Protein AF-A0A098GAV0-F1 (afdb_monomer_lite)

InterPro domains:
  IPR002110 Ankyrin repeat [PF12796] (46-126)
  IPR036770 Ankyrin repeat-containing domain superfamily [G3DSA:1.25.40.20] (4-180)
  IPR036770 Ankyrin repeat-containing domain superfamily [SSF48403] (36-126)

pLDDT: mean 75.97, std 17.1, range [32.88, 95.56]

Foldseek 3Di:
DDDPPPDQDPAQVSVQVVCVVALDCLVPLVNVVVYPHDLVSLAVSLLSVLLNLPQSSVVSSVVPPSHQCCPPHNNSLQNNLLVLNQVSVVVQVVDPRDDCCTPNNNSLVNNLVNVSVSNVVVSCPDPQLQLPDPPDDPVSSVSSCVVCVVSVNVVSNVVSVVVVVVVVVVVVVVVVVCVVDDPVVVVVVVVVVVVVVPPDDPPDDD

Structure (mmCIF, N/CA/C/O backbone):
data_AF-A0A098GAV0-F1
#
_entry.id   AF-A0A098GAV0-F1
#
loop_
_atom_site.group_PDB
_atom_site.id
_atom_site.type_symbol
_atom_site.label_atom_id
_atom_site.label_alt_id
_atom_site.label_comp_id
_atom_site.label_asym_id
_atom_site.label_entity_id
_atom_site.label_seq_id
_atom_site.pdbx_PDB_ins_code
_atom_site.Cartn_x
_atom_site.Cartn_y
_atom_site.Cartn_z
_atom_site.occupancy
_atom_site.B_iso_or_equiv
_atom_site.auth_seq_id
_atom_site.auth_comp_id
_atom_site.auth_asym_id
_atom_site.auth_atom_id
_atom_site.pdbx_PDB_model_num
ATOM 1 N N . MET A 1 1 ? 5.643 17.560 -35.752 1.00 36.41 1 MET A N 1
ATOM 2 C CA . MET A 1 1 ? 5.729 16.103 -35.521 1.00 36.41 1 MET A CA 1
ATOM 3 C C . MET A 1 1 ? 7.178 15.770 -35.195 1.00 36.41 1 MET A C 1
ATOM 5 O O . MET A 1 1 ? 7.976 15.645 -36.111 1.00 36.41 1 MET A O 1
ATOM 9 N N . GLN A 1 2 ? 7.560 15.753 -33.915 1.00 35.06 2 GLN A N 1
ATOM 10 C CA . GLN A 1 2 ? 8.897 15.289 -33.531 1.00 35.06 2 GLN A CA 1
ATOM 11 C C . GLN A 1 2 ? 8.884 13.761 -33.548 1.00 35.06 2 GLN A C 1
ATOM 13 O O . GLN A 1 2 ? 8.047 13.141 -32.893 1.00 35.06 2 GLN A O 1
ATOM 18 N N . ALA A 1 3 ? 9.768 13.178 -34.355 1.00 37.97 3 ALA A N 1
ATOM 19 C CA . ALA A 1 3 ? 10.006 11.747 -34.392 1.00 37.97 3 ALA A CA 1
ATOM 20 C C . ALA A 1 3 ? 10.342 11.268 -32.974 1.00 37.97 3 ALA A C 1
ATOM 22 O O . ALA A 1 3 ? 11.282 11.773 -32.358 1.00 37.97 3 ALA A O 1
ATOM 23 N N . LYS A 1 4 ? 9.568 10.314 -32.445 1.00 41.84 4 LYS A N 1
ATOM 24 C CA . LYS A 1 4 ? 9.980 9.536 -31.276 1.00 41.84 4 LYS A CA 1
ATOM 25 C C . LYS A 1 4 ? 11.254 8.800 -31.687 1.00 41.84 4 LYS A C 1
ATOM 27 O O . LYS A 1 4 ? 11.169 7.789 -32.371 1.00 41.84 4 LYS A O 1
ATOM 32 N N . GLN A 1 5 ? 12.422 9.337 -31.339 1.00 47.25 5 GLN A N 1
ATOM 33 C CA . GLN A 1 5 ? 13.651 8.556 -31.381 1.00 47.25 5 GLN A CA 1
ATOM 34 C C . GLN A 1 5 ? 13.424 7.339 -30.484 1.00 47.25 5 GLN A C 1
ATOM 36 O O . GLN A 1 5 ? 13.163 7.484 -29.288 1.00 47.25 5 GLN A O 1
ATOM 41 N N . GLU A 1 6 ? 13.464 6.146 -31.070 1.00 51.41 6 GLU A N 1
ATOM 42 C CA . GLU A 1 6 ? 13.561 4.901 -30.320 1.00 51.41 6 GLU A CA 1
ATOM 43 C C . GLU A 1 6 ? 14.912 4.915 -29.599 1.00 51.41 6 GLU A C 1
ATOM 45 O O . GLU A 1 6 ? 15.951 4.590 -30.165 1.00 51.41 6 GLU A O 1
ATOM 50 N N . LEU A 1 7 ? 14.921 5.397 -28.354 1.00 57.69 7 LEU A N 1
ATOM 51 C CA . LEU A 1 7 ? 16.096 5.300 -27.497 1.00 57.69 7 LEU A CA 1
ATOM 52 C C . LEU A 1 7 ? 16.319 3.825 -27.149 1.00 57.69 7 LEU A C 1
ATOM 54 O O . LEU A 1 7 ? 15.555 3.252 -26.369 1.00 57.69 7 LEU A O 1
ATOM 58 N N . THR A 1 8 ? 17.373 3.241 -27.708 1.00 63.09 8 THR A N 1
ATOM 59 C CA . THR A 1 8 ? 17.891 1.919 -27.349 1.00 63.09 8 THR A CA 1
ATOM 60 C C . THR A 1 8 ? 18.897 2.054 -26.206 1.00 63.09 8 THR A C 1
ATOM 62 O O . THR A 1 8 ? 19.878 2.774 -26.361 1.00 63.09 8 THR A O 1
ATOM 65 N N . PHE A 1 9 ? 18.683 1.360 -25.089 1.00 70.62 9 PHE A N 1
ATOM 66 C CA . PHE A 1 9 ? 19.663 1.238 -24.009 1.00 70.62 9 PHE A CA 1
ATOM 67 C C . PHE A 1 9 ? 20.6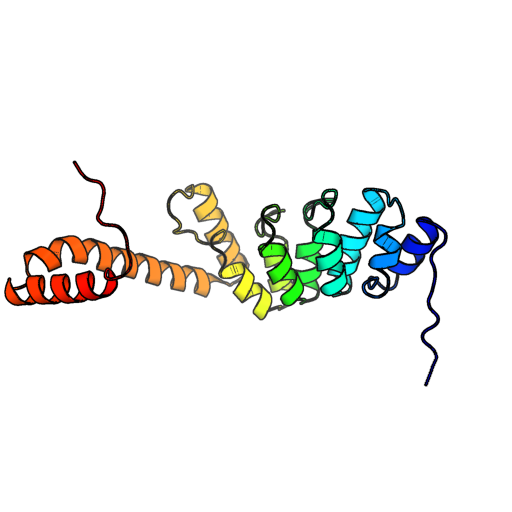54 0.116 -24.316 1.00 70.62 9 PHE A C 1
ATOM 69 O O . PHE A 1 9 ? 20.243 -0.988 -24.678 1.00 70.62 9 PHE A O 1
ATOM 76 N N . LYS A 1 10 ? 21.947 0.398 -24.179 1.00 70.25 10 LYS A N 1
ATOM 77 C CA . LYS A 1 10 ? 23.032 -0.557 -24.442 1.00 70.25 10 LYS A CA 1
ATOM 78 C C . LYS A 1 10 ? 23.412 -1.362 -23.209 1.00 70.25 10 LYS A C 1
ATOM 80 O O . LYS A 1 10 ? 23.895 -2.482 -23.345 1.00 70.25 10 LYS A O 1
ATOM 85 N N . ASP A 1 11 ? 23.200 -0.793 -22.029 1.00 73.81 11 ASP A N 1
ATOM 86 C CA . ASP A 1 11 ? 23.510 -1.422 -20.756 1.00 73.81 11 ASP A CA 1
ATOM 87 C C . ASP A 1 11 ? 22.553 -0.975 -19.638 1.00 73.81 11 ASP A C 1
ATOM 89 O O . ASP A 1 11 ? 21.704 -0.089 -19.786 1.00 73.81 11 ASP A O 1
ATOM 93 N N . GLU A 1 12 ? 22.691 -1.648 -18.501 1.00 75.62 12 GLU A N 1
ATOM 94 C CA . GLU A 1 12 ? 21.923 -1.409 -17.286 1.00 75.62 12 GLU A CA 1
ATOM 95 C C . GLU A 1 12 ? 22.164 0.004 -16.696 1.00 75.62 12 GLU A C 1
ATOM 97 O O . GLU A 1 12 ? 21.253 0.605 -16.121 1.00 75.62 12 GLU A O 1
ATOM 102 N N . GLN A 1 13 ? 23.358 0.579 -16.881 1.00 79.44 13 GLN A N 1
ATOM 103 C CA . GLN A 1 13 ? 23.727 1.897 -16.352 1.00 79.44 13 GLN A CA 1
ATOM 104 C C . GLN A 1 13 ? 23.060 3.039 -17.134 1.00 79.44 13 GLN A C 1
ATOM 106 O O . GLN A 1 13 ? 22.613 4.027 -16.544 1.00 79.44 13 GLN A O 1
ATOM 111 N N . GLU A 1 14 ? 22.969 2.911 -18.455 1.00 79.88 14 GLU A N 1
ATOM 112 C CA . GLU A 1 14 ? 22.269 3.846 -19.332 1.00 79.88 14 GLU A CA 1
ATOM 113 C C . GLU A 1 14 ? 20.772 3.873 -19.005 1.00 79.88 14 GLU A C 1
ATOM 115 O O . GLU A 1 14 ? 20.173 4.948 -18.889 1.00 79.88 14 GLU A O 1
ATOM 120 N N . LEU A 1 15 ? 20.189 2.696 -18.759 1.00 78.06 15 LEU A N 1
ATOM 121 C CA . LEU A 1 15 ? 18.821 2.573 -18.272 1.00 78.06 15 LEU A CA 1
ATOM 122 C C . LEU A 1 15 ? 18.651 3.272 -16.910 1.00 78.06 15 LEU A C 1
ATOM 124 O O . LEU A 1 15 ? 17.726 4.070 -16.747 1.00 78.06 15 LEU A O 1
ATOM 128 N N . TYR A 1 16 ? 19.557 3.043 -15.955 1.00 75.94 16 TYR A N 1
ATOM 129 C CA . TYR A 1 16 ? 19.505 3.676 -14.631 1.00 75.94 16 TYR A CA 1
ATOM 130 C C . TYR A 1 16 ? 19.523 5.207 -14.704 1.00 75.94 16 TYR A C 1
ATOM 132 O O . TYR A 1 16 ? 18.697 5.882 -14.084 1.00 75.94 16 TYR A O 1
ATOM 140 N N . ASN A 1 17 ? 20.426 5.762 -15.515 1.00 80.81 17 ASN A N 1
ATOM 141 C CA . ASN A 1 17 ? 20.554 7.205 -15.712 1.00 80.81 17 ASN A CA 1
ATOM 142 C C . ASN A 1 17 ? 19.310 7.818 -16.365 1.00 80.81 17 ASN A C 1
ATOM 144 O O . ASN A 1 17 ? 19.003 8.980 -16.109 1.00 80.81 17 ASN A O 1
ATOM 148 N N . TYR A 1 18 ? 18.589 7.053 -17.186 1.00 79.38 18 TYR A N 1
ATOM 149 C CA . TYR A 1 18 ? 17.333 7.491 -17.788 1.00 79.38 18 TYR A CA 1
ATOM 150 C C . TYR A 1 18 ? 16.155 7.441 -16.805 1.00 79.38 18 TYR A C 1
ATOM 152 O O . TYR A 1 18 ? 15.305 8.333 -16.806 1.00 79.38 18 TYR A O 1
ATOM 160 N N . ILE A 1 19 ? 16.100 6.424 -15.945 1.00 76.38 19 ILE A N 1
ATOM 161 C CA . ILE A 1 19 ? 15.013 6.251 -14.973 1.00 76.38 19 ILE A CA 1
ATOM 162 C C . ILE A 1 19 ? 15.094 7.294 -13.859 1.00 76.38 19 ILE A C 1
ATOM 164 O O . ILE A 1 19 ? 14.056 7.825 -13.466 1.00 76.38 19 ILE A O 1
ATOM 168 N N . LEU A 1 20 ? 16.299 7.615 -13.378 1.00 73.81 20 LEU A N 1
ATOM 169 C CA . LEU A 1 20 ? 16.522 8.580 -12.295 1.00 73.81 20 LEU A CA 1
ATOM 170 C C . LEU A 1 20 ? 15.758 9.908 -12.468 1.00 73.81 20 LEU A C 1
ATOM 172 O O . LEU A 1 20 ? 15.105 10.315 -11.511 1.00 73.81 20 LEU A O 1
ATOM 176 N N . PRO A 1 21 ? 15.801 10.586 -13.633 1.00 76.00 21 PRO A N 1
ATOM 177 C CA . PRO A 1 21 ? 15.069 11.832 -13.848 1.00 76.00 21 PRO A CA 1
ATOM 178 C C . PRO A 1 21 ? 13.621 11.656 -14.332 1.00 76.00 21 PRO A C 1
ATOM 180 O O . PRO A 1 21 ? 12.829 12.585 -14.164 1.00 76.00 21 PRO A O 1
ATOM 183 N N . HIS A 1 22 ? 13.268 10.530 -14.966 1.00 71.75 22 HIS A N 1
ATOM 184 C CA . HIS A 1 22 ? 12.001 10.405 -15.702 1.00 71.75 22 HIS A CA 1
ATOM 185 C C . HIS A 1 22 ? 10.999 9.422 -15.092 1.00 71.75 22 HIS A C 1
ATOM 187 O O . HIS A 1 22 ? 9.797 9.671 -15.179 1.00 71.75 22 HIS A O 1
ATOM 193 N N . GLY A 1 23 ? 11.459 8.309 -14.515 1.00 70.69 23 GLY A N 1
ATOM 194 C CA . GLY A 1 23 ? 10.627 7.238 -13.954 1.00 70.69 23 GLY A CA 1
ATOM 195 C C . GLY A 1 23 ? 9.720 6.484 -14.939 1.00 70.69 23 GLY A C 1
ATOM 196 O O . GLY A 1 23 ? 9.141 5.476 -14.544 1.00 70.69 23 GLY A O 1
ATOM 197 N N . ASP A 1 24 ? 9.554 6.961 -16.178 1.00 76.75 24 ASP A N 1
ATOM 198 C CA . ASP A 1 24 ? 8.736 6.325 -17.214 1.00 76.75 24 ASP A CA 1
ATOM 199 C C . ASP A 1 24 ? 9.614 5.481 -18.121 1.00 76.75 24 ASP A C 1
ATOM 201 O O . ASP A 1 24 ? 10.411 6.002 -18.905 1.00 76.75 24 ASP A O 1
ATOM 205 N N . VAL A 1 25 ? 9.439 4.169 -18.054 1.00 73.44 25 VAL A N 1
ATOM 206 C CA . VAL A 1 25 ? 10.062 3.245 -19.003 1.00 73.44 25 VAL A CA 1
ATOM 207 C C . VAL A 1 25 ? 9.035 2.384 -19.720 1.00 73.44 25 VAL A C 1
ATOM 209 O O . VAL A 1 25 ? 9.394 1.406 -20.369 1.00 73.44 25 VAL A O 1
ATOM 212 N N . THR A 1 26 ? 7.760 2.778 -19.681 1.00 71.38 26 THR A N 1
ATOM 213 C CA . THR A 1 26 ? 6.630 2.011 -20.222 1.00 71.38 26 THR A CA 1
ATOM 214 C C . THR A 1 26 ? 6.829 1.678 -21.696 1.00 71.38 26 THR A C 1
ATOM 216 O O . THR A 1 26 ? 6.718 0.525 -22.103 1.00 71.38 26 THR A O 1
ATOM 219 N N . ALA A 1 27 ? 7.204 2.679 -22.498 1.00 66.62 27 ALA A N 1
ATOM 220 C CA . ALA A 1 27 ? 7.455 2.513 -23.931 1.00 66.62 27 ALA A CA 1
ATOM 221 C C . ALA A 1 27 ? 8.645 1.585 -24.243 1.00 66.62 27 ALA A C 1
ATOM 223 O O . ALA A 1 27 ? 8.881 1.250 -25.399 1.00 66.62 27 ALA A O 1
ATOM 224 N N . LYS A 1 28 ? 9.412 1.202 -23.220 1.00 71.62 28 LYS A N 1
ATOM 225 C CA . LYS A 1 28 ? 10.676 0.476 -23.322 1.00 71.62 28 LYS A CA 1
ATOM 226 C C . LYS A 1 28 ? 10.674 -0.804 -22.484 1.00 71.62 28 LYS A C 1
ATOM 228 O O . LYS A 1 28 ? 11.711 -1.449 -22.388 1.00 71.62 28 LYS A O 1
ATOM 233 N N . VAL A 1 29 ? 9.527 -1.206 -21.925 1.00 66.31 29 VAL A N 1
ATOM 234 C CA . VAL A 1 29 ? 9.378 -2.441 -21.133 1.00 66.31 29 VAL A CA 1
ATOM 235 C C . VAL A 1 29 ? 9.830 -3.668 -21.929 1.00 66.31 29 VAL A C 1
ATOM 237 O O . VAL A 1 29 ? 10.523 -4.524 -21.393 1.00 66.31 29 VAL A O 1
ATOM 240 N N . THR A 1 30 ? 9.528 -3.729 -23.229 1.00 65.06 30 THR A N 1
ATOM 241 C CA . THR A 1 30 ? 9.989 -4.819 -24.106 1.00 65.06 30 THR A CA 1
ATOM 242 C C . THR A 1 30 ? 11.516 -4.884 -24.199 1.00 65.06 30 THR A C 1
ATOM 244 O O . THR A 1 30 ? 12.084 -5.971 -24.178 1.00 65.06 30 THR A O 1
ATOM 247 N N . LEU A 1 31 ? 12.184 -3.726 -24.261 1.00 63.41 31 LEU A N 1
ATOM 248 C CA . LEU A 1 31 ? 13.645 -3.639 -24.272 1.00 63.41 31 LEU A CA 1
ATOM 249 C C . LEU A 1 31 ? 14.224 -3.992 -22.896 1.00 63.41 31 LEU A C 1
ATOM 251 O O . LEU A 1 31 ? 15.204 -4.720 -22.813 1.00 63.41 31 LEU A O 1
ATOM 255 N N . ILE A 1 32 ? 13.579 -3.556 -21.816 1.00 66.50 32 ILE A N 1
ATOM 256 C CA . ILE A 1 32 ? 13.939 -3.913 -20.440 1.00 66.50 32 ILE A CA 1
ATOM 257 C C . ILE A 1 32 ? 13.902 -5.421 -20.210 1.00 66.50 32 ILE A C 1
ATOM 259 O O . ILE A 1 32 ? 14.858 -5.953 -19.665 1.00 66.50 32 ILE A O 1
ATOM 263 N N . ASN A 1 33 ? 12.861 -6.115 -20.674 1.00 66.38 33 ASN A N 1
ATOM 264 C CA . ASN A 1 33 ? 12.758 -7.570 -20.530 1.00 66.38 33 ASN A CA 1
ATOM 265 C C . ASN A 1 33 ? 13.890 -8.327 -21.249 1.00 66.38 33 ASN A C 1
ATOM 267 O O . ASN A 1 33 ? 14.144 -9.484 -20.931 1.00 66.38 33 ASN A O 1
ATOM 271 N N . SER A 1 34 ? 14.553 -7.694 -22.224 1.00 65.62 34 SER A N 1
ATOM 272 C CA . SER A 1 34 ? 15.716 -8.265 -22.917 1.00 65.62 34 SER A CA 1
ATOM 273 C C . SER A 1 34 ? 17.051 -7.978 -22.222 1.00 65.62 34 SER A C 1
ATOM 275 O O . SER A 1 34 ? 18.044 -8.652 -22.492 1.00 65.62 34 SER A O 1
ATOM 277 N N . LEU A 1 35 ? 17.084 -6.990 -21.324 1.00 67.06 35 LEU A N 1
ATOM 278 C CA . LEU A 1 35 ? 18.248 -6.673 -20.511 1.00 67.06 35 LEU A CA 1
ATOM 279 C C . LEU A 1 35 ? 18.199 -7.559 -19.259 1.00 67.06 35 LEU A C 1
ATOM 281 O O . LEU A 1 35 ? 17.216 -7.542 -18.526 1.00 67.06 35 LEU A O 1
ATOM 285 N N . ASN A 1 36 ? 19.257 -8.328 -18.988 1.00 70.69 36 ASN A N 1
ATOM 286 C CA . ASN A 1 36 ? 19.404 -9.077 -17.732 1.00 70.69 36 ASN A CA 1
ATOM 287 C C . ASN A 1 36 ? 19.640 -8.100 -16.565 1.00 70.69 36 ASN A C 1
ATOM 289 O O . ASN A 1 36 ? 20.767 -7.953 -16.094 1.00 70.69 36 ASN A O 1
ATOM 293 N N . LEU A 1 37 ? 18.595 -7.383 -16.148 1.00 76.25 37 LEU A N 1
ATOM 294 C CA . LEU A 1 37 ? 18.675 -6.369 -15.103 1.00 76.25 37 LEU A CA 1
ATOM 295 C C . LEU A 1 37 ? 19.021 -6.992 -13.753 1.00 76.25 37 LEU A C 1
ATOM 297 O O . LEU A 1 37 ? 18.505 -8.049 -13.383 1.00 76.25 37 LEU A O 1
ATOM 301 N N . SER A 1 38 ? 19.840 -6.294 -12.971 1.00 81.62 38 SER A N 1
ATOM 302 C CA . SER A 1 38 ? 20.050 -6.656 -11.579 1.00 81.62 38 SER A CA 1
ATOM 303 C C . SER A 1 38 ? 18.788 -6.391 -10.754 1.00 81.62 38 SER A C 1
ATOM 305 O O . SER A 1 38 ? 18.005 -5.468 -11.011 1.00 81.62 38 SER A O 1
ATOM 307 N N . THR A 1 39 ? 18.624 -7.163 -9.681 1.00 79.94 39 THR A N 1
ATOM 308 C CA . THR A 1 39 ? 17.529 -6.989 -8.713 1.00 79.94 39 THR A CA 1
ATOM 309 C C . THR A 1 39 ? 17.509 -5.589 -8.098 1.00 79.94 39 THR A C 1
ATOM 311 O O . THR A 1 39 ? 16.442 -5.062 -7.783 1.00 79.94 39 THR A O 1
ATOM 314 N N . LYS A 1 40 ? 18.679 -4.948 -7.967 1.00 80.75 40 LYS A N 1
ATOM 315 C CA . LYS A 1 40 ? 18.791 -3.567 -7.492 1.00 80.75 40 LYS A CA 1
ATOM 316 C C . LYS A 1 40 ? 18.077 -2.606 -8.439 1.00 80.75 40 LYS A C 1
ATOM 318 O O . LYS A 1 40 ? 17.250 -1.821 -7.986 1.00 80.75 40 LYS A O 1
ATOM 323 N N . ILE A 1 41 ? 18.368 -2.676 -9.737 1.00 79.88 41 ILE A N 1
ATOM 324 C CA . ILE A 1 41 ? 17.764 -1.768 -10.717 1.00 79.88 41 ILE A CA 1
ATOM 325 C C . ILE A 1 41 ? 16.285 -2.046 -10.885 1.00 79.88 41 ILE A C 1
ATOM 327 O O . ILE A 1 41 ? 15.505 -1.100 -10.937 1.00 79.88 41 ILE A O 1
ATOM 331 N N . ILE A 1 42 ? 15.880 -3.312 -10.893 1.00 80.69 42 ILE A N 1
ATOM 332 C CA . ILE A 1 42 ? 14.467 -3.693 -10.929 1.00 80.69 42 ILE A CA 1
ATOM 333 C C . ILE A 1 42 ? 13.687 -3.014 -9.785 1.00 80.69 42 ILE A C 1
ATOM 335 O O . ILE A 1 42 ? 12.687 -2.335 -10.036 1.00 80.69 42 ILE A O 1
ATOM 339 N N . ASN A 1 43 ? 14.186 -3.106 -8.549 1.00 82.75 43 ASN A N 1
ATOM 340 C CA . ASN A 1 43 ? 13.542 -2.491 -7.385 1.00 82.75 43 ASN A CA 1
ATOM 341 C C . ASN A 1 43 ? 13.623 -0.952 -7.396 1.00 82.75 43 ASN A C 1
ATOM 343 O O . ASN A 1 43 ? 12.619 -0.284 -7.137 1.00 82.75 43 ASN A O 1
ATOM 347 N N . ASP A 1 44 ? 14.775 -0.367 -7.742 1.00 82.88 44 ASP A N 1
ATOM 348 C CA . ASP A 1 44 ? 14.935 1.092 -7.842 1.00 82.88 44 ASP A CA 1
ATOM 349 C C . ASP A 1 44 ? 13.973 1.682 -8.885 1.00 82.88 44 ASP A C 1
ATOM 351 O O . ASP A 1 44 ? 13.306 2.688 -8.629 1.00 82.88 44 ASP A O 1
ATOM 355 N N . THR A 1 45 ? 13.836 1.017 -10.035 1.00 82.62 45 THR A N 1
ATOM 356 C CA . THR A 1 45 ? 12.914 1.414 -11.108 1.00 82.62 45 THR A CA 1
ATOM 357 C C . THR A 1 45 ? 11.473 1.378 -10.639 1.00 82.62 45 THR A C 1
ATOM 359 O O . THR A 1 45 ? 10.734 2.340 -10.845 1.00 82.62 45 THR A O 1
ATOM 362 N N . PHE A 1 46 ? 11.080 0.301 -9.959 1.00 86.06 46 PHE A N 1
ATOM 363 C CA . PHE A 1 46 ? 9.742 0.156 -9.402 1.00 86.06 46 PHE A CA 1
ATOM 364 C C . PHE A 1 46 ? 9.400 1.294 -8.425 1.00 86.06 46 PHE A C 1
ATOM 366 O O . PHE A 1 46 ? 8.329 1.903 -8.510 1.00 86.06 46 PHE A O 1
ATOM 373 N N . HIS A 1 47 ? 10.328 1.647 -7.531 1.00 85.81 47 HIS A N 1
ATOM 374 C CA . HIS A 1 47 ? 10.136 2.751 -6.589 1.00 85.81 47 HIS A CA 1
ATOM 375 C C . HIS A 1 47 ? 10.098 4.124 -7.271 1.00 85.81 47 HIS A C 1
ATOM 377 O O . HIS A 1 47 ? 9.261 4.955 -6.908 1.00 85.81 47 HIS A O 1
ATOM 383 N N . LEU A 1 48 ? 10.971 4.372 -8.252 1.00 85.88 48 LEU A N 1
ATOM 384 C CA . LEU A 1 48 ? 10.999 5.629 -9.004 1.00 85.88 48 LEU A CA 1
ATOM 385 C C . LEU A 1 48 ? 9.732 5.797 -9.847 1.00 85.88 48 LEU A C 1
ATOM 387 O O . LEU A 1 48 ? 9.142 6.876 -9.847 1.00 85.88 48 LEU A O 1
ATOM 391 N N . ALA A 1 49 ? 9.238 4.733 -10.477 1.00 88.31 49 ALA A N 1
ATOM 392 C CA . ALA A 1 49 ? 7.973 4.756 -11.202 1.00 88.31 49 ALA A CA 1
ATOM 393 C C . ALA A 1 49 ? 6.798 5.139 -10.285 1.00 88.31 49 ALA A C 1
ATOM 395 O O . ALA A 1 49 ? 5.998 6.009 -10.633 1.00 88.31 49 ALA A O 1
ATOM 396 N N . ALA A 1 50 ? 6.741 4.581 -9.069 1.00 89.31 50 ALA A N 1
ATOM 397 C CA . ALA A 1 50 ? 5.749 4.970 -8.065 1.00 89.31 50 ALA A CA 1
ATOM 398 C C . ALA A 1 50 ? 5.927 6.421 -7.570 1.00 89.31 50 ALA A C 1
ATOM 400 O O . ALA A 1 50 ? 4.945 7.092 -7.249 1.00 89.31 50 ALA A O 1
ATOM 401 N N . PHE A 1 51 ? 7.164 6.927 -7.521 1.00 88.81 51 PHE A N 1
ATOM 402 C CA . PHE A 1 51 ? 7.468 8.308 -7.135 1.00 88.81 51 PHE A CA 1
ATOM 403 C C . PHE A 1 51 ? 7.086 9.343 -8.197 1.00 88.81 51 PHE A C 1
ATOM 405 O O . PHE A 1 51 ? 6.655 10.443 -7.838 1.00 88.81 51 PHE A O 1
ATOM 412 N N . TYR A 1 52 ? 7.240 9.005 -9.476 1.00 88.56 52 TYR A N 1
ATOM 413 C CA . TYR A 1 52 ? 6.916 9.882 -10.603 1.00 88.56 52 TYR A CA 1
ATOM 414 C C . TYR A 1 52 ? 5.475 9.734 -11.107 1.00 88.56 52 TYR A C 1
ATOM 416 O O . TYR A 1 52 ? 5.001 10.605 -11.833 1.00 88.56 52 TYR A O 1
ATOM 424 N N . GLY A 1 53 ? 4.758 8.688 -10.686 1.00 89.56 53 GLY A N 1
ATOM 425 C CA . GLY A 1 53 ? 3.349 8.495 -11.034 1.00 89.56 53 GLY A CA 1
ATOM 426 C C . GLY A 1 53 ? 3.118 7.656 -12.290 1.00 89.56 53 GLY A C 1
ATOM 427 O O . GLY A 1 53 ? 2.064 7.765 -12.909 1.00 89.56 53 GLY A O 1
ATOM 428 N N . HIS A 1 54 ? 4.074 6.808 -12.671 1.00 89.25 54 HIS A N 1
ATOM 429 C CA . HIS A 1 54 ? 4.002 6.015 -13.901 1.00 89.25 54 HIS A CA 1
ATOM 430 C C . HIS A 1 54 ? 3.399 4.637 -13.653 1.00 89.25 54 HIS A C 1
ATOM 432 O O . HIS A 1 54 ? 4.107 3.628 -13.619 1.00 89.25 54 HIS A O 1
ATOM 438 N N . LEU A 1 55 ? 2.073 4.591 -13.500 1.00 88.81 55 LEU A N 1
ATOM 439 C CA . LEU A 1 55 ? 1.326 3.351 -13.267 1.00 88.81 55 LEU A CA 1
ATOM 440 C C . LEU A 1 55 ? 1.679 2.218 -14.253 1.00 88.81 55 LEU A C 1
ATOM 442 O O . LEU A 1 55 ? 1.931 1.112 -13.776 1.00 88.81 55 LEU A O 1
ATOM 446 N N . PRO A 1 56 ? 1.768 2.437 -15.581 1.00 87.19 56 PRO A N 1
ATOM 447 C CA . PRO A 1 56 ? 2.066 1.342 -16.505 1.00 87.19 56 PRO A CA 1
ATOM 448 C C . PRO A 1 56 ? 3.455 0.726 -16.284 1.00 87.19 56 PRO A C 1
ATOM 450 O O . PRO A 1 56 ? 3.627 -0.484 -16.410 1.00 87.19 56 PRO A O 1
ATOM 453 N N . THR A 1 57 ? 4.440 1.541 -15.890 1.00 84.88 57 THR A N 1
ATOM 454 C CA . THR A 1 57 ? 5.772 1.051 -15.510 1.00 84.88 57 THR A CA 1
ATOM 455 C C . THR A 1 57 ? 5.705 0.251 -14.207 1.00 84.88 57 THR A C 1
ATOM 457 O O . THR A 1 57 ? 6.262 -0.843 -14.139 1.00 84.88 57 THR A O 1
ATOM 460 N N . VAL A 1 58 ? 4.979 0.742 -13.193 1.00 88.25 58 VAL A N 1
ATOM 461 C CA . VAL A 1 58 ? 4.767 0.011 -11.927 1.00 88.25 58 VAL A CA 1
ATOM 462 C C . VAL A 1 58 ? 4.125 -1.355 -12.191 1.00 88.25 58 VAL A C 1
ATOM 464 O O . VAL A 1 58 ? 4.579 -2.360 -11.651 1.00 88.25 58 VAL A O 1
ATOM 467 N N . GLN A 1 59 ? 3.110 -1.411 -13.056 1.00 87.94 59 GLN A N 1
ATOM 468 C CA . GLN A 1 59 ? 2.417 -2.649 -13.419 1.00 87.94 59 GLN A CA 1
ATOM 469 C C . GLN A 1 59 ? 3.315 -3.634 -14.167 1.00 87.94 59 GLN A C 1
ATOM 471 O O . GLN A 1 59 ? 3.280 -4.823 -13.862 1.00 87.94 59 GLN A O 1
ATOM 476 N N . ALA A 1 60 ? 4.122 -3.151 -15.115 1.00 83.50 60 ALA A N 1
ATOM 477 C CA . ALA A 1 60 ? 5.046 -3.987 -15.871 1.00 83.50 60 ALA A CA 1
ATOM 478 C C . ALA A 1 60 ? 6.100 -4.633 -14.963 1.00 83.50 60 ALA A C 1
ATOM 480 O O . ALA A 1 60 ? 6.300 -5.845 -15.011 1.00 83.50 60 ALA A O 1
ATOM 481 N N . PHE A 1 61 ? 6.727 -3.838 -14.093 1.00 82.88 61 PHE A N 1
ATOM 482 C CA . PHE A 1 61 ? 7.756 -4.340 -13.185 1.00 82.88 61 PHE A CA 1
ATOM 483 C C . PHE A 1 61 ? 7.168 -5.230 -12.087 1.00 82.88 61 PHE A C 1
ATOM 485 O O . PHE A 1 61 ? 7.799 -6.206 -11.709 1.00 82.88 61 PHE A O 1
ATOM 492 N N . ALA A 1 62 ? 5.939 -4.982 -11.624 1.00 84.88 62 ALA A N 1
ATOM 493 C CA . ALA A 1 62 ? 5.281 -5.831 -10.626 1.00 84.88 62 ALA A CA 1
ATOM 494 C C . ALA A 1 62 ? 5.099 -7.301 -11.054 1.00 84.88 62 ALA A C 1
ATOM 496 O O . ALA A 1 62 ? 4.879 -8.148 -10.191 1.00 84.88 62 ALA A O 1
ATOM 497 N N . GLN A 1 63 ? 5.165 -7.607 -12.356 1.00 81.81 63 GLN A N 1
ATOM 498 C CA . GLN A 1 63 ? 5.107 -8.982 -12.868 1.00 81.81 63 GLN A CA 1
ATOM 499 C C . GLN A 1 63 ? 6.453 -9.720 -12.774 1.00 81.81 63 GLN A C 1
ATOM 501 O O . GLN A 1 63 ? 6.493 -10.935 -12.957 1.00 81.81 63 GLN A O 1
ATOM 506 N N . ILE A 1 64 ? 7.551 -9.008 -12.506 1.00 80.38 64 ILE A N 1
ATOM 507 C CA . ILE A 1 64 ? 8.892 -9.582 -12.389 1.00 80.38 64 ILE A CA 1
ATOM 508 C C . ILE A 1 64 ? 9.013 -10.245 -11.002 1.00 80.38 64 ILE A C 1
ATOM 510 O O . ILE A 1 64 ? 8.825 -9.556 -9.994 1.00 80.38 64 ILE A O 1
ATOM 514 N N . PRO A 1 65 ? 9.314 -11.556 -10.909 1.00 76.94 65 PRO A N 1
ATOM 515 C CA . PRO A 1 65 ? 9.364 -12.294 -9.639 1.00 76.94 65 PRO A CA 1
ATOM 516 C C . PRO A 1 65 ? 10.282 -11.676 -8.578 1.00 76.94 65 PRO A C 1
ATOM 518 O O . PRO A 1 65 ? 10.000 -11.751 -7.378 1.00 76.94 65 PRO A O 1
ATOM 521 N N . GLU A 1 66 ? 11.372 -11.065 -9.033 1.00 77.38 66 GLU A N 1
ATOM 522 C CA . GLU A 1 66 ? 12.403 -10.418 -8.231 1.00 77.38 66 GLU A CA 1
ATOM 523 C C . GLU A 1 66 ? 11.957 -9.076 -7.632 1.00 77.38 66 GLU A C 1
ATOM 525 O O . GLU A 1 66 ? 12.639 -8.561 -6.742 1.00 77.38 66 GLU A O 1
ATOM 530 N N . VAL A 1 67 ? 10.825 -8.508 -8.076 1.00 79.06 67 VAL A N 1
ATOM 531 C CA . VAL A 1 67 ? 10.257 -7.311 -7.449 1.00 79.06 67 VAL A CA 1
ATOM 532 C C . VAL A 1 67 ? 9.681 -7.672 -6.090 1.00 79.06 67 VAL A C 1
ATOM 534 O O . VAL A 1 67 ? 8.729 -8.450 -5.946 1.00 79.06 67 VAL A O 1
ATOM 537 N N . ASP A 1 68 ? 10.228 -7.018 -5.073 1.00 75.81 68 ASP A N 1
ATOM 538 C CA . ASP A 1 68 ? 9.601 -6.945 -3.768 1.00 75.81 68 ASP A CA 1
ATOM 539 C C . ASP A 1 68 ? 9.112 -5.503 -3.530 1.00 75.81 68 ASP A C 1
ATOM 541 O O . ASP A 1 68 ? 9.917 -4.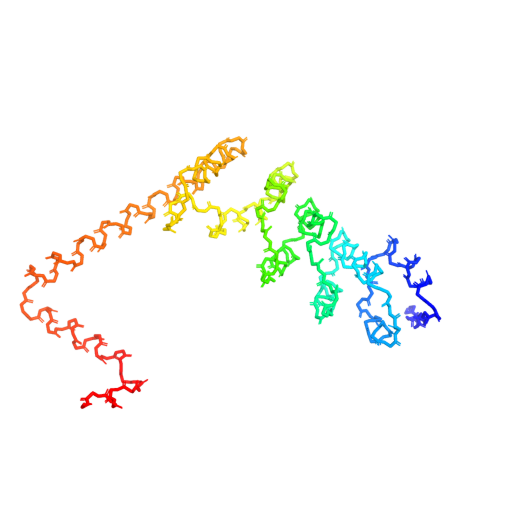589 -3.328 1.00 75.81 68 ASP A O 1
ATOM 545 N N . PRO A 1 69 ? 7.788 -5.256 -3.544 1.00 72.44 69 PRO A N 1
ATOM 546 C CA . PRO A 1 69 ? 7.241 -3.919 -3.332 1.00 72.44 69 PRO A CA 1
ATOM 547 C C . PRO A 1 69 ? 7.504 -3.379 -1.914 1.00 72.44 69 PRO A C 1
ATOM 549 O O . PRO A 1 69 ? 7.364 -2.172 -1.682 1.00 72.44 69 PRO A O 1
ATOM 552 N N . ASN A 1 70 ? 7.921 -4.243 -0.981 1.00 74.06 70 ASN A N 1
ATOM 553 C CA . ASN A 1 70 ? 8.313 -3.868 0.374 1.00 74.06 70 ASN A CA 1
ATOM 554 C C . ASN A 1 70 ? 9.808 -3.574 0.521 1.00 74.06 70 ASN A C 1
ATOM 556 O O . ASN A 1 70 ? 10.206 -3.088 1.589 1.00 74.06 70 ASN A O 1
ATOM 560 N N . THR A 1 71 ? 10.620 -3.818 -0.518 1.00 70.38 71 THR A N 1
ATOM 561 C CA . THR A 1 71 ? 12.059 -3.521 -0.501 1.00 70.38 71 THR A CA 1
ATOM 562 C C . THR A 1 71 ? 12.286 -2.081 -0.051 1.00 70.38 71 THR A C 1
ATOM 564 O O . THR A 1 71 ? 11.493 -1.179 -0.342 1.00 70.38 71 THR A O 1
ATOM 567 N N . ASN A 1 72 ? 13.354 -1.863 0.719 1.00 64.62 72 ASN A N 1
ATOM 568 C CA . ASN A 1 72 ? 13.712 -0.556 1.271 1.00 64.62 72 ASN A CA 1
ATOM 569 C C . ASN A 1 72 ? 12.622 0.088 2.156 1.00 64.62 72 ASN A C 1
ATOM 571 O O . ASN A 1 72 ? 12.595 1.303 2.324 1.00 64.62 72 ASN A O 1
ATOM 575 N N . GLY A 1 73 ? 11.725 -0.703 2.754 1.00 60.47 73 GLY A N 1
ATOM 576 C CA . GLY A 1 73 ? 10.698 -0.187 3.660 1.00 60.47 73 GLY A CA 1
ATOM 577 C C . GLY A 1 73 ? 9.486 0.377 2.920 1.00 60.47 73 GLY A C 1
ATOM 578 O O . GLY A 1 73 ? 9.076 1.509 3.156 1.00 60.47 73 GLY A O 1
ATOM 579 N N . CYS A 1 74 ? 8.891 -0.401 2.012 1.00 64.50 74 CYS A N 1
ATOM 580 C CA . CYS A 1 74 ? 7.586 -0.074 1.411 1.00 64.50 74 CYS A CA 1
ATOM 581 C C . CYS A 1 74 ? 7.543 1.322 0.749 1.00 64.50 74 CYS A C 1
ATOM 583 O O . CYS A 1 74 ? 6.542 2.046 0.809 1.00 64.50 74 CYS A O 1
ATOM 585 N N . PHE A 1 75 ? 8.648 1.748 0.129 1.00 77.31 75 PHE A N 1
ATOM 586 C CA . PHE A 1 75 ? 8.769 3.105 -0.403 1.00 77.31 75 PHE A CA 1
ATOM 587 C C . PHE A 1 75 ? 7.784 3.413 -1.531 1.00 77.31 75 PHE A C 1
ATOM 589 O O . PHE A 1 75 ? 7.350 4.561 -1.638 1.00 77.31 75 PHE A O 1
ATOM 596 N N . ALA A 1 76 ? 7.371 2.410 -2.309 1.00 85.00 76 ALA A N 1
ATOM 597 C CA . ALA A 1 76 ? 6.443 2.600 -3.422 1.00 85.00 76 ALA A CA 1
ATOM 598 C C . ALA A 1 76 ? 5.085 3.160 -2.957 1.00 85.00 76 ALA A C 1
ATOM 600 O O . ALA A 1 76 ? 4.678 4.234 -3.404 1.00 85.00 76 ALA A O 1
ATOM 601 N N . ILE A 1 77 ? 4.419 2.499 -1.997 1.00 89.25 77 ILE A N 1
ATOM 602 C CA . ILE A 1 77 ? 3.102 2.943 -1.507 1.00 89.25 77 ILE A CA 1
ATOM 603 C C . ILE A 1 77 ? 3.200 4.281 -0.770 1.00 89.25 77 ILE A C 1
ATOM 605 O O . ILE A 1 77 ? 2.343 5.147 -0.942 1.00 89.25 77 ILE A O 1
ATOM 609 N N . LYS A 1 78 ? 4.287 4.507 -0.019 1.00 90.00 78 LYS A N 1
ATOM 610 C CA . LYS A 1 78 ? 4.560 5.788 0.646 1.00 90.00 78 LYS A CA 1
ATOM 611 C C . LYS A 1 78 ? 4.670 6.931 -0.364 1.00 90.00 78 LYS A C 1
ATOM 613 O O . LYS A 1 78 ? 4.068 7.986 -0.157 1.00 90.00 78 LYS A O 1
ATOM 618 N N . PHE A 1 79 ? 5.460 6.762 -1.426 1.00 90.06 79 PHE A N 1
ATOM 619 C CA . PHE A 1 79 ? 5.657 7.809 -2.425 1.00 90.06 79 PHE A CA 1
ATOM 620 C C . PHE A 1 79 ? 4.374 8.094 -3.199 1.00 90.06 79 PHE A C 1
ATOM 622 O O . PHE A 1 79 ? 3.992 9.262 -3.300 1.00 90.06 79 PHE A O 1
ATOM 629 N N . ALA A 1 80 ? 3.660 7.049 -3.621 1.00 91.81 80 ALA A N 1
ATOM 630 C CA . ALA A 1 80 ? 2.367 7.185 -4.277 1.00 91.81 80 ALA A CA 1
ATOM 631 C C . ALA A 1 80 ? 1.349 7.917 -3.380 1.00 91.81 80 ALA A C 1
ATOM 633 O O . ALA A 1 80 ? 0.727 8.893 -3.809 1.00 91.81 80 ALA A O 1
ATOM 634 N N . ALA A 1 81 ? 1.264 7.541 -2.097 1.00 93.00 81 ALA A N 1
ATOM 635 C CA . ALA A 1 81 ? 0.398 8.190 -1.113 1.00 93.00 81 ALA A CA 1
ATOM 636 C C . ALA A 1 81 ? 0.780 9.653 -0.840 1.00 93.00 81 ALA A C 1
ATOM 638 O O . ALA A 1 81 ? -0.093 10.505 -0.716 1.00 93.00 81 ALA A O 1
ATOM 639 N N . THR A 1 82 ? 2.074 9.974 -0.792 1.00 92.62 82 THR A N 1
ATOM 640 C CA . THR A 1 82 ? 2.572 11.347 -0.583 1.00 92.62 82 THR A CA 1
ATOM 641 C C . THR A 1 82 ? 2.251 12.245 -1.785 1.00 92.62 82 THR A C 1
ATOM 643 O O . THR A 1 82 ? 1.777 13.382 -1.650 1.00 92.62 82 THR A O 1
ATOM 646 N N . LYS A 1 83 ? 2.498 11.734 -2.994 1.00 92.06 83 LYS A N 1
ATOM 647 C CA . LYS A 1 83 ? 2.328 12.473 -4.250 1.00 92.06 83 LYS A CA 1
ATOM 648 C C . LYS A 1 83 ? 0.871 12.571 -4.698 1.00 92.06 83 LYS A C 1
ATOM 650 O O . LYS A 1 83 ? 0.533 13.525 -5.391 1.00 92.06 83 LYS A O 1
ATOM 655 N N . GLY A 1 84 ? 0.003 11.678 -4.227 1.00 93.19 84 GLY A N 1
ATOM 656 C CA . GLY A 1 84 ? -1.423 11.700 -4.549 1.00 93.19 84 GLY A CA 1
ATOM 657 C C . GLY A 1 84 ? -1.825 10.777 -5.703 1.00 93.19 84 GLY A C 1
ATOM 658 O O . GLY A 1 84 ? -2.898 10.978 -6.268 1.00 93.19 84 GLY A O 1
ATOM 659 N N . TYR A 1 85 ? -1.009 9.776 -6.041 1.00 95.19 85 TYR A N 1
ATOM 660 C CA . TYR A 1 85 ? -1.290 8.805 -7.106 1.00 95.19 85 TYR A CA 1
ATOM 661 C C . TYR A 1 85 ? -2.188 7.675 -6.588 1.00 95.19 85 TYR A C 1
ATOM 663 O O . TYR A 1 85 ? -1.715 6.639 -6.119 1.00 95.19 85 TYR A O 1
ATOM 671 N N . LEU A 1 86 ? -3.502 7.918 -6.597 1.00 94.38 86 LEU A N 1
ATOM 672 C CA . LEU A 1 86 ? -4.506 6.982 -6.078 1.00 94.38 86 LEU A CA 1
ATOM 673 C C . LEU A 1 86 ? -4.501 5.645 -6.825 1.00 94.38 86 LEU A C 1
ATOM 675 O O . LEU A 1 86 ? -4.605 4.599 -6.199 1.00 94.38 86 LEU A O 1
ATOM 679 N N . ASP A 1 87 ? -4.384 5.696 -8.142 1.00 95.38 87 ASP A N 1
ATOM 680 C CA . ASP A 1 87 ? -4.320 4.553 -9.047 1.00 95.38 87 ASP A CA 1
ATOM 681 C C . ASP A 1 87 ? -3.150 3.612 -8.719 1.00 95.38 87 ASP A C 1
ATOM 683 O O . ASP A 1 87 ? -3.329 2.397 -8.628 1.00 95.38 87 ASP A O 1
ATOM 687 N N . ILE A 1 88 ? -1.974 4.174 -8.431 1.00 93.75 88 ILE A N 1
ATOM 688 C CA . ILE A 1 88 ? -0.805 3.405 -7.993 1.00 93.75 88 ILE A CA 1
ATOM 689 C C . ILE A 1 88 ? -1.024 2.831 -6.594 1.00 93.75 88 ILE A C 1
ATOM 691 O O . ILE A 1 88 ? -0.725 1.662 -6.372 1.00 93.75 88 ILE A O 1
ATOM 695 N N . VAL A 1 89 ? -1.570 3.605 -5.648 1.00 93.12 89 VAL A N 1
ATOM 696 C CA . VAL A 1 89 ? -1.877 3.085 -4.301 1.00 93.12 89 VAL A CA 1
ATOM 697 C C . VAL A 1 89 ? -2.871 1.924 -4.375 1.00 93.12 89 VAL A C 1
ATOM 699 O O . VAL A 1 89 ? -2.665 0.908 -3.718 1.00 93.12 89 VAL A O 1
ATOM 702 N N . GLN A 1 90 ? -3.916 2.048 -5.194 1.00 93.38 90 GLN A N 1
ATOM 703 C CA . GLN A 1 90 ? -4.891 0.984 -5.415 1.00 93.38 90 GLN A CA 1
ATOM 704 C C . GLN A 1 90 ? -4.223 -0.266 -5.974 1.00 93.38 90 GLN A C 1
ATOM 706 O O . GLN A 1 90 ? -4.392 -1.337 -5.398 1.00 93.38 90 GLN A O 1
ATOM 711 N N . PHE A 1 91 ? -3.425 -0.123 -7.035 1.00 92.75 91 PHE A N 1
ATOM 712 C CA . PHE A 1 91 ? -2.694 -1.239 -7.627 1.00 92.75 91 PHE A CA 1
ATOM 713 C C . PHE A 1 91 ? -1.766 -1.921 -6.613 1.00 92.75 91 PHE A C 1
ATOM 715 O O . PHE A 1 91 ? -1.834 -3.136 -6.447 1.00 92.75 91 PHE A O 1
ATOM 722 N N . LEU A 1 92 ? -0.959 -1.155 -5.876 1.00 90.06 92 LEU A N 1
ATOM 723 C CA . LEU A 1 92 ? -0.049 -1.704 -4.869 1.00 90.06 92 LEU A CA 1
ATOM 724 C C . LEU A 1 92 ? -0.804 -2.471 -3.777 1.00 90.06 92 LEU A C 1
ATOM 726 O O . LEU A 1 92 ? -0.377 -3.559 -3.414 1.00 90.06 92 LEU A O 1
ATOM 730 N N . CYS A 1 93 ? -1.951 -1.972 -3.307 1.00 89.00 93 CYS A N 1
ATOM 731 C CA . CYS A 1 93 ? -2.778 -2.675 -2.320 1.00 89.00 93 CYS A CA 1
ATOM 732 C C . CYS A 1 93 ? -3.417 -3.974 -2.848 1.00 89.00 93 CYS A C 1
ATOM 734 O O . CYS A 1 93 ? -3.873 -4.778 -2.041 1.0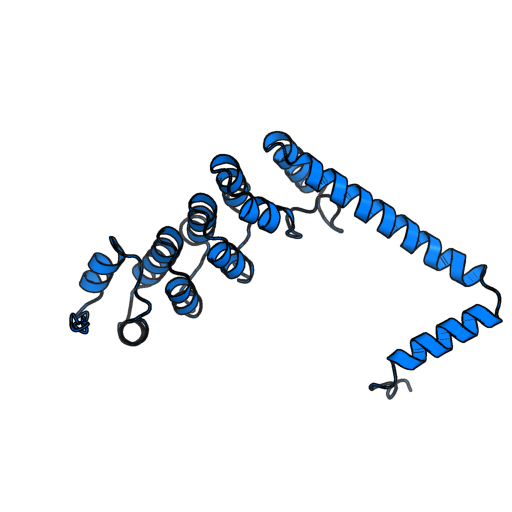0 89.00 93 CYS A O 1
ATOM 736 N N . THR A 1 94 ? -3.467 -4.203 -4.168 1.00 88.88 94 THR A N 1
ATOM 737 C CA . THR A 1 94 ? -3.885 -5.508 -4.719 1.00 88.88 94 THR A CA 1
ATOM 738 C C . THR A 1 94 ? -2.783 -6.564 -4.653 1.00 88.88 94 THR A C 1
ATOM 740 O O . THR A 1 94 ? -3.065 -7.755 -4.778 1.00 88.88 94 THR A O 1
ATOM 743 N N . MET A 1 95 ? -1.525 -6.158 -4.452 1.00 85.44 95 MET A N 1
ATOM 744 C CA . MET A 1 95 ? -0.404 -7.087 -4.389 1.00 85.44 95 MET A CA 1
ATOM 745 C C . MET A 1 95 ? -0.377 -7.787 -3.022 1.00 85.44 95 MET A C 1
ATOM 747 O O . MET A 1 95 ? -0.342 -7.109 -1.996 1.00 85.44 95 MET A O 1
ATOM 751 N N . PRO A 1 96 ? -0.284 -9.128 -2.969 1.00 79.12 96 PRO A N 1
ATOM 752 C CA . PRO A 1 96 ? -0.369 -9.885 -1.715 1.00 79.12 96 PRO A CA 1
ATOM 753 C C . PRO A 1 96 ? 0.781 -9.589 -0.748 1.00 79.12 96 PRO A C 1
ATOM 755 O O . PRO A 1 96 ? 0.647 -9.786 0.455 1.00 79.12 96 PRO A O 1
ATOM 758 N N . LYS A 1 97 ? 1.922 -9.127 -1.271 1.00 79.25 97 LYS A N 1
ATOM 759 C CA . LYS A 1 97 ? 3.083 -8.766 -0.459 1.00 79.25 97 LYS A CA 1
ATOM 760 C C . LYS A 1 97 ? 2.910 -7.405 0.225 1.00 79.25 97 LYS A C 1
ATOM 762 O O . LYS A 1 97 ? 3.549 -7.188 1.243 1.00 79.25 97 LYS A O 1
ATOM 767 N N . VAL A 1 98 ? 2.092 -6.490 -0.297 1.00 82.62 98 VAL A N 1
ATOM 768 C CA . VAL A 1 98 ? 2.022 -5.112 0.213 1.00 82.62 98 VAL A CA 1
ATOM 769 C C . VAL A 1 98 ? 1.122 -5.042 1.439 1.00 82.62 98 VAL A C 1
ATOM 771 O O . VAL A 1 98 ? -0.072 -5.312 1.359 1.00 82.62 98 VAL A O 1
ATOM 774 N N . ASP A 1 99 ? 1.688 -4.600 2.560 1.00 82.75 99 ASP A N 1
ATOM 775 C CA . ASP A 1 99 ? 0.930 -4.267 3.764 1.00 82.75 99 ASP A CA 1
ATOM 776 C C . ASP A 1 99 ? 0.754 -2.738 3.873 1.00 82.75 99 ASP A C 1
ATOM 778 O O . ASP A 1 99 ? 1.726 -2.019 4.129 1.00 82.75 99 ASP A O 1
ATOM 782 N N . PRO A 1 100 ? -0.475 -2.202 3.726 1.00 82.38 100 PRO A N 1
ATOM 783 C CA . PRO A 1 100 ? -0.745 -0.773 3.892 1.00 82.38 100 PRO A CA 1
ATOM 784 C C . PRO A 1 100 ? -0.405 -0.228 5.289 1.00 82.38 100 PRO A C 1
ATOM 786 O O . PRO A 1 100 ? -0.195 0.977 5.445 1.00 82.38 100 PRO A O 1
ATOM 789 N N . THR A 1 101 ? -0.345 -1.099 6.303 1.00 84.94 101 THR A N 1
ATOM 790 C CA . THR A 1 101 ? -0.041 -0.743 7.697 1.00 84.94 101 THR A CA 1
ATOM 791 C C . THR A 1 101 ? 1.455 -0.743 8.017 1.00 84.94 101 THR A C 1
ATOM 793 O O . THR A 1 101 ? 1.857 -0.330 9.112 1.00 84.94 101 THR A O 1
ATOM 796 N N . ALA A 1 102 ? 2.291 -1.133 7.050 1.00 83.75 102 ALA A N 1
ATOM 797 C CA . ALA A 1 102 ? 3.735 -1.189 7.199 1.00 83.75 102 ALA A CA 1
ATOM 798 C C . ALA A 1 102 ? 4.346 0.151 7.648 1.00 83.75 102 ALA A C 1
ATOM 800 O O . ALA A 1 102 ? 3.805 1.243 7.432 1.00 83.75 102 ALA A O 1
ATOM 801 N N . MET A 1 103 ? 5.516 0.056 8.289 1.00 82.88 103 MET A N 1
ATOM 802 C CA . MET A 1 103 ? 6.251 1.198 8.846 1.00 82.88 103 MET A CA 1
ATOM 803 C C . MET A 1 103 ? 5.393 2.109 9.738 1.00 82.88 103 MET A C 1
ATOM 805 O O . MET A 1 103 ? 5.472 3.333 9.640 1.00 82.88 103 MET A O 1
ATOM 809 N N . ASN A 1 104 ? 4.571 1.530 10.618 1.00 86.75 104 ASN A N 1
ATOM 810 C CA . ASN A 1 104 ? 3.719 2.299 11.530 1.00 86.75 104 ASN A CA 1
ATOM 811 C C . ASN A 1 104 ? 2.769 3.251 10.769 1.00 86.75 104 ASN A C 1
ATOM 813 O O . ASN A 1 104 ? 2.697 4.456 11.052 1.00 86.75 104 ASN A O 1
ATOM 817 N N . HIS A 1 105 ? 2.051 2.696 9.784 1.00 89.38 105 HIS A N 1
ATOM 818 C CA . HIS A 1 105 ? 1.010 3.383 9.005 1.00 89.38 105 HIS A CA 1
ATOM 819 C C . HIS A 1 105 ? 1.511 4.596 8.222 1.00 89.38 105 HIS A C 1
ATOM 821 O O . HIS A 1 105 ? 0.786 5.578 8.038 1.00 89.38 105 HIS A O 1
ATOM 827 N N . LEU A 1 106 ? 2.768 4.557 7.776 1.00 89.56 106 LEU A N 1
ATOM 828 C CA . LEU A 1 106 ? 3.426 5.711 7.166 1.00 89.56 106 LEU A CA 1
ATOM 829 C C . LEU A 1 106 ? 2.696 6.204 5.910 1.00 89.56 106 LEU A C 1
ATOM 831 O O . LEU A 1 106 ? 2.595 7.413 5.703 1.00 89.56 106 LEU A O 1
ATOM 835 N N . ALA A 1 107 ? 2.153 5.288 5.103 1.00 90.50 107 ALA A N 1
ATOM 836 C CA . ALA A 1 107 ? 1.380 5.630 3.911 1.00 90.50 107 ALA A CA 1
ATOM 837 C C . ALA A 1 107 ? 0.138 6.469 4.258 1.00 90.50 107 ALA A C 1
ATOM 839 O O . ALA A 1 107 ? -0.062 7.538 3.678 1.00 90.50 107 ALA A O 1
ATOM 840 N N . LEU A 1 108 ? -0.646 6.040 5.255 1.00 92.94 108 LEU A N 1
ATOM 841 C CA . LEU A 1 108 ? -1.827 6.770 5.719 1.00 92.94 108 LEU A CA 1
ATOM 842 C C . LEU A 1 108 ? -1.447 8.124 6.335 1.00 92.94 108 LEU A C 1
ATOM 844 O O . LEU A 1 108 ? -2.036 9.144 5.979 1.00 92.94 108 LEU A O 1
ATOM 848 N N . LYS A 1 109 ? -0.423 8.161 7.199 1.00 93.50 109 LYS A N 1
ATOM 849 C CA . LYS A 1 109 ? 0.071 9.406 7.818 1.00 93.50 109 LYS A CA 1
ATOM 850 C C . LYS A 1 109 ? 0.478 10.436 6.763 1.00 93.50 109 LYS A C 1
ATOM 852 O O . LYS A 1 109 ? 0.066 11.591 6.844 1.00 93.50 109 LYS A O 1
ATOM 857 N N . LYS A 1 110 ? 1.225 10.013 5.736 1.00 93.38 110 LYS A N 1
ATOM 858 C CA . LYS A 1 110 ? 1.630 10.884 4.623 1.00 93.38 110 LYS A CA 1
ATOM 859 C C . LYS A 1 110 ? 0.441 11.325 3.773 1.00 93.38 110 LYS A C 1
ATOM 861 O O . LYS A 1 110 ? 0.371 12.492 3.401 1.00 93.38 110 LYS A O 1
ATOM 866 N N . ALA A 1 111 ? -0.520 10.444 3.507 1.00 94.44 111 ALA A N 1
ATOM 867 C CA . ALA A 1 111 ? -1.736 10.832 2.798 1.00 94.44 111 ALA A CA 1
ATOM 868 C C . ALA A 1 111 ? -2.500 11.943 3.548 1.00 94.44 111 ALA A C 1
ATOM 870 O O . ALA A 1 111 ? -2.948 12.899 2.917 1.00 94.44 111 ALA A O 1
ATOM 871 N N . VAL A 1 112 ? -2.590 11.872 4.881 1.00 94.62 112 VAL A N 1
ATOM 872 C CA . VAL A 1 112 ? -3.224 12.913 5.713 1.00 94.62 112 VAL A CA 1
ATOM 873 C C . VAL A 1 112 ? -2.407 14.208 5.726 1.00 94.62 112 VAL A C 1
ATOM 875 O O . VAL A 1 112 ? -2.962 15.274 5.464 1.00 94.62 112 VAL A O 1
ATOM 878 N N . GLU A 1 113 ? -1.094 14.125 5.966 1.00 94.50 113 GLU A N 1
ATOM 879 C CA . GLU A 1 113 ? -0.172 15.275 5.993 1.00 94.50 113 GLU A CA 1
ATOM 880 C C . GLU A 1 113 ? -0.251 16.102 4.699 1.00 94.50 113 GLU A C 1
ATOM 882 O O . GLU A 1 113 ? -0.347 17.328 4.737 1.00 94.50 113 GLU A O 1
ATOM 887 N N . PHE A 1 114 ? -0.298 15.423 3.550 1.00 93.81 114 PHE A N 1
ATOM 888 C CA . PHE A 1 114 ? -0.386 16.044 2.226 1.00 93.81 114 PHE A CA 1
ATOM 889 C C . PHE A 1 114 ? -1.829 16.244 1.732 1.00 93.81 114 PHE A C 1
ATOM 891 O O . PHE A 1 114 ? -2.034 16.580 0.563 1.00 93.81 114 PHE A O 1
ATOM 898 N N . LYS A 1 115 ? -2.835 16.053 2.599 1.00 94.19 115 LYS A N 1
ATOM 899 C CA . LYS A 1 115 ? -4.268 16.266 2.313 1.00 94.19 115 LYS A CA 1
ATOM 900 C C . LYS A 1 115 ? -4.769 15.494 1.085 1.00 94.19 115 LYS A C 1
ATOM 902 O O . LYS A 1 115 ? -5.576 15.977 0.290 1.00 94.19 115 LYS A O 1
ATOM 907 N N . ARG A 1 116 ? -4.291 14.264 0.903 1.00 95.56 116 ARG A N 1
ATOM 908 C CA . ARG A 1 116 ? -4.693 13.362 -0.184 1.00 95.56 116 ARG A CA 1
ATOM 909 C C . ARG A 1 116 ? -5.987 12.638 0.172 1.00 95.56 116 ARG A C 1
ATOM 911 O O . ARG A 1 116 ? -5.986 11.426 0.352 1.00 95.56 116 ARG A O 1
ATOM 918 N N . HIS A 1 117 ? -7.090 13.382 0.253 1.00 93.12 117 HIS A N 1
ATOM 919 C CA . HIS A 1 117 ? -8.390 12.887 0.732 1.00 93.12 117 HIS A CA 1
ATOM 920 C C . HIS A 1 117 ? -8.802 11.547 0.109 1.00 93.12 117 HIS A C 1
ATOM 922 O O . HIS A 1 117 ? -8.987 10.582 0.833 1.00 93.12 117 HIS A O 1
ATOM 928 N N . LYS A 1 118 ? -8.783 11.423 -1.226 1.00 94.94 118 LYS A N 1
ATOM 929 C CA . LYS A 1 118 ? -9.154 10.166 -1.906 1.00 94.94 118 LYS A CA 1
ATOM 930 C C . LYS A 1 118 ? -8.307 8.956 -1.484 1.00 94.94 118 LYS A C 1
ATOM 932 O O . LYS A 1 118 ? -8.805 7.837 -1.449 1.00 94.94 118 LYS A O 1
ATOM 937 N N . ILE A 1 119 ? -7.024 9.174 -1.193 1.00 94.25 119 ILE A N 1
ATOM 938 C CA . ILE A 1 119 ? -6.115 8.116 -0.737 1.00 94.25 119 ILE A CA 1
ATOM 939 C C . ILE A 1 119 ? -6.382 7.789 0.727 1.00 94.25 119 ILE A C 1
ATOM 941 O O . ILE A 1 119 ? -6.382 6.617 1.084 1.00 94.25 119 ILE A O 1
ATOM 945 N N . VAL A 1 120 ? -6.635 8.801 1.560 1.00 94.19 120 VAL A N 1
ATOM 946 C CA . VAL A 1 120 ? -7.045 8.603 2.955 1.00 94.19 120 VAL A CA 1
ATOM 947 C C . VAL A 1 120 ? -8.315 7.764 3.006 1.00 94.19 120 VAL A C 1
ATOM 949 O O . VAL A 1 120 ? -8.332 6.761 3.707 1.00 94.19 120 VAL A O 1
ATOM 952 N N . ASP A 1 121 ? -9.325 8.109 2.211 1.00 92.31 121 ASP A N 1
ATOM 953 C CA . ASP A 1 121 ? -10.596 7.389 2.154 1.00 92.31 121 ASP A CA 1
ATOM 954 C C . ASP A 1 121 ? -10.377 5.932 1.716 1.00 92.31 121 ASP A C 1
ATOM 956 O O . ASP A 1 121 ? -10.856 5.000 2.364 1.00 92.31 121 ASP A O 1
ATOM 960 N N . PHE A 1 122 ? -9.580 5.717 0.662 1.00 93.88 122 PHE A N 1
ATOM 961 C CA . PHE A 1 122 ? -9.252 4.377 0.179 1.00 93.88 122 PHE A CA 1
ATOM 962 C C . PHE A 1 122 ? -8.483 3.546 1.216 1.00 93.88 122 PHE A C 1
ATOM 964 O O . PHE A 1 122 ? -8.876 2.411 1.495 1.00 93.88 122 PHE A O 1
ATOM 971 N N . LEU A 1 123 ? -7.416 4.092 1.808 1.00 91.50 123 LEU A N 1
ATOM 972 C CA . LEU A 1 123 ? -6.593 3.391 2.796 1.00 91.50 123 LEU A CA 1
ATOM 973 C C . LEU A 1 123 ? -7.381 3.126 4.083 1.00 91.50 123 LEU A C 1
ATOM 975 O O . LEU A 1 123 ? -7.412 1.992 4.544 1.00 91.50 123 LEU A O 1
ATOM 979 N N . ALA A 1 124 ? -8.088 4.119 4.622 1.00 90.12 124 ALA A N 1
ATOM 980 C CA . ALA A 1 124 ? -8.909 3.965 5.823 1.00 90.12 124 ALA A CA 1
ATOM 981 C C . ALA A 1 124 ? -10.052 2.952 5.636 1.00 90.12 124 ALA A C 1
ATOM 983 O O . ALA A 1 124 ? -10.468 2.303 6.596 1.00 90.12 124 ALA A O 1
ATOM 984 N N . SER A 1 125 ? -10.539 2.775 4.402 1.00 88.88 125 SER A N 1
ATOM 985 C CA . SER A 1 125 ? -11.559 1.774 4.074 1.00 88.88 125 SER A CA 1
ATOM 986 C C . SER A 1 125 ? -11.042 0.330 4.027 1.00 88.88 125 SER A C 1
ATOM 988 O O . SER A 1 125 ? -11.859 -0.594 4.023 1.00 88.88 125 SER A O 1
ATOM 990 N N . GLN A 1 126 ? -9.725 0.102 4.065 1.00 89.12 126 GLN A N 1
ATOM 991 C CA . GLN A 1 126 ? -9.157 -1.248 4.042 1.00 89.12 126 GLN A CA 1
ATOM 992 C C . GLN A 1 126 ? -9.486 -2.028 5.322 1.00 89.12 126 GLN A C 1
ATOM 994 O O . GLN A 1 126 ? -9.636 -1.456 6.410 1.00 89.12 126 GLN A O 1
ATOM 999 N N . ALA A 1 127 ? -9.588 -3.353 5.196 1.00 85.69 127 ALA A N 1
ATOM 1000 C CA . ALA A 1 127 ? -9.902 -4.247 6.313 1.00 85.69 127 ALA A CA 1
ATOM 1001 C C . ALA A 1 127 ? -8.823 -4.223 7.411 1.00 85.69 127 ALA A C 1
ATOM 1003 O O . ALA A 1 127 ? -9.142 -4.355 8.588 1.00 85.69 127 ALA A O 1
ATOM 1004 N N . CYS A 1 128 ? -7.560 -3.973 7.049 1.00 85.69 128 CYS A N 1
ATOM 1005 C CA . CYS A 1 128 ? -6.446 -3.878 7.998 1.00 85.69 128 CYS A CA 1
ATOM 1006 C C . CYS A 1 128 ? -6.573 -2.713 8.998 1.00 85.69 128 CYS A C 1
ATOM 1008 O O . CYS A 1 128 ? -5.958 -2.745 10.061 1.00 85.69 128 CYS A O 1
ATOM 1010 N N . TYR A 1 129 ? -7.401 -1.713 8.688 1.00 87.94 129 TYR A N 1
ATOM 1011 C CA . TYR A 1 129 ? -7.708 -0.589 9.571 1.00 87.94 129 TYR A CA 1
ATOM 1012 C C . TYR A 1 129 ? -9.022 -0.771 10.342 1.00 87.94 129 TYR A C 1
ATOM 1014 O O . TYR A 1 129 ? -9.580 0.207 10.838 1.00 87.94 129 TYR A O 1
ATOM 1022 N N . ASP A 1 130 ? -9.610 -1.974 10.370 1.00 88.19 130 ASP A N 1
ATOM 1023 C CA . ASP A 1 130 ? -10.882 -2.213 11.059 1.00 88.19 130 ASP A CA 1
ATOM 1024 C C . ASP A 1 130 ? -10.634 -2.645 12.511 1.00 88.19 130 ASP A C 1
ATOM 1026 O O . ASP A 1 130 ? -10.256 -3.792 12.756 1.00 88.19 130 ASP A O 1
ATOM 1030 N N . PRO A 1 131 ? -10.858 -1.759 13.504 1.00 86.56 131 PRO A N 1
ATOM 1031 C CA . PRO A 1 131 ? -10.657 -2.102 14.911 1.00 86.56 131 PRO A CA 1
ATOM 1032 C C . PRO A 1 131 ? -11.712 -3.090 15.442 1.00 86.56 131 PRO A C 1
ATOM 1034 O O . PRO A 1 131 ? -11.599 -3.545 16.583 1.00 86.56 131 PRO A O 1
ATOM 1037 N N . PHE A 1 132 ? -12.760 -3.384 14.665 1.00 86.31 132 PHE A N 1
ATOM 1038 C CA . PHE A 1 132 ? -13.832 -4.321 15.008 1.00 86.31 132 PHE A CA 1
ATOM 1039 C C . PHE A 1 132 ? -13.781 -5.603 14.167 1.00 86.31 132 PHE A C 1
ATOM 1041 O O . PHE A 1 132 ? -14.707 -6.413 14.238 1.00 86.31 132 PHE A O 1
ATOM 1048 N N . ALA A 1 133 ? -12.711 -5.808 13.389 1.00 86.00 133 ALA A N 1
ATOM 1049 C CA . ALA A 1 133 ? -12.506 -7.050 12.658 1.00 86.00 133 ALA A CA 1
ATOM 1050 C C . ALA A 1 133 ? -12.444 -8.260 13.614 1.00 86.00 133 ALA A C 1
ATOM 1052 O O . ALA A 1 133 ? -11.880 -8.161 14.709 1.00 86.00 133 ALA A O 1
ATOM 1053 N N . PRO A 1 134 ? -12.996 -9.422 13.220 1.00 81.94 134 PRO A N 1
ATOM 1054 C CA . PRO A 1 134 ? -12.894 -10.635 14.022 1.00 81.94 134 PRO A CA 1
ATOM 1055 C C . PRO A 1 134 ? -11.429 -11.088 14.125 1.00 81.94 134 PRO A C 1
ATOM 1057 O O . PRO A 1 134 ? -10.695 -11.055 13.142 1.00 81.94 134 PRO A O 1
ATOM 1060 N N . GLY A 1 135 ? -11.002 -11.525 15.313 1.00 83.56 135 GLY A N 1
ATOM 1061 C CA . GLY A 1 135 ? -9.651 -12.061 15.537 1.00 83.56 135 GLY A CA 1
ATOM 1062 C C . GLY A 1 135 ? -8.532 -11.022 15.699 1.00 83.56 135 GLY A C 1
ATOM 1063 O O . GLY A 1 135 ? -7.371 -11.406 15.807 1.00 83.56 135 GLY A O 1
ATOM 1064 N N . ILE A 1 136 ? -8.847 -9.722 15.747 1.00 87.75 136 ILE A N 1
ATOM 1065 C CA . ILE A 1 136 ? -7.858 -8.670 16.030 1.00 87.75 136 ILE A CA 1
ATOM 1066 C C . ILE A 1 136 ? -7.474 -8.644 17.520 1.00 87.75 136 ILE A C 1
ATOM 1068 O O . ILE A 1 136 ? -8.334 -8.773 18.395 1.00 87.75 136 ILE A O 1
ATOM 1072 N N . SER A 1 137 ? -6.186 -8.453 17.832 1.00 91.38 137 SER A N 1
ATOM 1073 C CA . SER A 1 137 ? -5.732 -8.323 19.223 1.00 91.38 137 SER A CA 1
ATOM 1074 C C . SER A 1 137 ? -6.191 -7.003 19.853 1.00 91.38 137 SER A C 1
ATOM 1076 O O . SER A 1 137 ? -6.449 -6.009 19.162 1.00 91.38 137 SER A O 1
ATOM 1078 N N . LYS A 1 138 ? -6.271 -6.966 21.189 1.00 89.75 138 LYS A N 1
ATOM 1079 C CA . LYS A 1 138 ? -6.654 -5.754 21.931 1.00 89.75 138 LYS A CA 1
ATOM 1080 C C . LYS A 1 138 ? -5.665 -4.612 21.679 1.00 89.75 138 LYS A C 1
ATOM 1082 O O . LYS A 1 138 ? -6.078 -3.461 21.553 1.00 89.75 138 LYS A O 1
ATOM 1087 N N . GLU A 1 139 ? -4.384 -4.941 21.554 1.00 90.31 139 GLU A N 1
ATOM 1088 C CA . GLU A 1 139 ? -3.292 -4.005 21.294 1.00 90.31 139 GLU A CA 1
ATOM 1089 C C . GLU A 1 139 ? -3.449 -3.379 19.908 1.00 90.31 139 GLU A C 1
ATOM 1091 O O . GLU A 1 139 ? -3.454 -2.155 19.789 1.00 90.31 139 GLU A O 1
ATOM 1096 N N . LYS A 1 140 ? -3.679 -4.200 18.872 1.00 88.44 140 LYS A N 1
ATOM 1097 C CA . LYS A 1 140 ? -3.843 -3.716 17.495 1.00 88.44 140 LYS A CA 1
ATOM 1098 C C . LYS A 1 140 ? -5.111 -2.880 17.331 1.00 88.44 140 LYS A C 1
ATOM 1100 O O . LYS A 1 140 ? -5.103 -1.853 16.654 1.00 88.44 140 LYS A O 1
ATOM 1105 N N . LYS A 1 141 ? -6.195 -3.270 18.006 1.00 90.38 141 LYS A N 1
ATOM 1106 C CA . LYS A 1 141 ? -7.420 -2.468 18.091 1.00 90.38 141 LYS A CA 1
ATOM 1107 C C . LYS A 1 141 ? -7.146 -1.084 18.684 1.00 90.38 141 LYS A C 1
ATOM 1109 O O . LYS A 1 141 ? -7.575 -0.082 18.112 1.00 90.38 141 LYS A O 1
ATOM 1114 N N . GLN A 1 142 ? -6.443 -1.022 19.816 1.00 92.75 142 GLN A N 1
ATOM 1115 C CA . GLN A 1 142 ? -6.119 0.246 20.467 1.00 92.75 142 GLN A CA 1
AT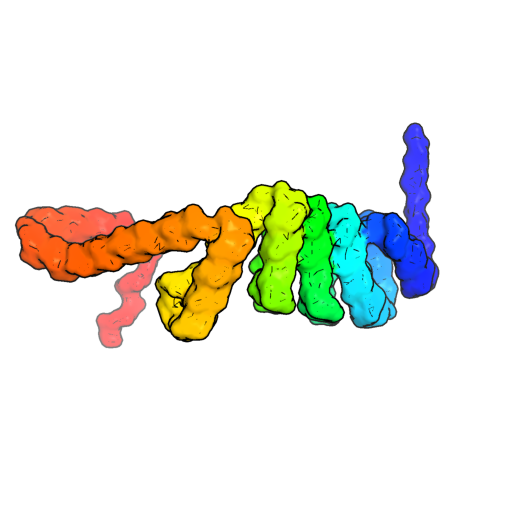OM 1116 C C . GLN A 1 142 ? -5.180 1.101 19.607 1.00 92.75 142 GLN A C 1
ATOM 1118 O O . GLN A 1 142 ? -5.399 2.303 19.496 1.00 92.75 142 GLN A O 1
ATOM 1123 N N . GLU A 1 143 ? -4.195 0.485 18.952 1.00 92.75 143 GLU A N 1
ATOM 1124 C CA . GLU A 1 143 ? -3.282 1.134 18.006 1.00 92.75 143 GLU A CA 1
ATOM 1125 C C . GLU A 1 143 ? -4.047 1.853 16.883 1.00 92.75 143 GLU A C 1
ATOM 1127 O O . GLU A 1 143 ? -3.818 3.039 16.648 1.00 92.75 143 GLU A O 1
ATOM 1132 N N . ILE A 1 144 ? -5.000 1.174 16.231 1.00 91.19 144 ILE A N 1
ATOM 1133 C CA . ILE A 1 144 ? -5.813 1.754 15.149 1.00 91.19 144 ILE A CA 1
ATOM 1134 C C . ILE A 1 144 ? -6.683 2.909 15.666 1.00 91.19 144 ILE A C 1
ATOM 1136 O O . ILE A 1 144 ? -6.749 3.960 15.029 1.00 91.19 144 ILE A O 1
ATOM 1140 N N . ILE A 1 145 ? -7.336 2.743 16.822 1.00 91.44 145 ILE A N 1
ATOM 1141 C CA . ILE A 1 145 ? -8.187 3.789 17.413 1.00 91.44 145 ILE A CA 1
ATOM 1142 C C . ILE A 1 145 ? -7.358 5.035 17.746 1.00 91.44 145 ILE A C 1
ATOM 1144 O O . ILE A 1 145 ? -7.758 6.147 17.395 1.00 91.44 145 ILE A O 1
ATOM 1148 N N . THR A 1 146 ? -6.198 4.857 18.385 1.00 94.19 146 THR A N 1
ATOM 1149 C CA . THR A 1 146 ? -5.290 5.959 18.723 1.00 94.19 146 THR A CA 1
ATOM 1150 C C . THR A 1 146 ? -4.786 6.654 17.459 1.00 94.19 146 THR A C 1
ATOM 1152 O O . THR A 1 146 ? -4.906 7.872 17.356 1.00 94.19 146 THR A O 1
ATOM 1155 N N . LEU A 1 147 ? -4.331 5.896 16.455 1.00 94.00 147 LEU A N 1
ATOM 1156 C CA . LEU A 1 147 ? -3.887 6.434 15.166 1.00 94.00 147 LEU A CA 1
ATOM 1157 C C . LEU A 1 147 ? -4.964 7.303 14.502 1.00 94.00 147 LEU A C 1
ATOM 1159 O O . LEU A 1 147 ? -4.685 8.410 14.047 1.00 94.00 147 LEU A O 1
ATOM 1163 N N . PHE A 1 148 ? -6.201 6.813 14.430 1.00 92.69 148 PHE A N 1
ATOM 1164 C CA . PHE A 1 148 ? -7.292 7.544 13.784 1.00 92.69 148 PHE A CA 1
ATOM 1165 C C . PHE A 1 148 ? -7.699 8.778 14.591 1.00 92.69 148 PHE A C 1
ATOM 1167 O O . PHE A 1 148 ? -8.068 9.792 14.000 1.00 92.69 148 PHE A O 1
ATOM 1174 N N . SER A 1 149 ? -7.580 8.735 15.918 1.00 92.94 149 SER A N 1
ATOM 1175 C CA . SER A 1 149 ? -7.749 9.915 16.767 1.00 92.94 149 SER A CA 1
ATOM 1176 C C . SER A 1 149 ? -6.671 10.970 16.493 1.00 92.94 149 SER A C 1
ATOM 1178 O O . SER A 1 149 ? -6.999 12.136 16.279 1.00 92.94 149 SER A O 1
ATOM 1180 N N . GLU A 1 150 ? -5.397 10.573 16.441 1.00 93.94 150 GLU A N 1
ATOM 1181 C CA . GLU A 1 150 ? -4.263 11.465 16.147 1.00 93.94 150 GLU A CA 1
ATOM 1182 C C . GLU A 1 150 ? -4.384 12.115 14.763 1.00 93.94 150 GLU A C 1
ATOM 1184 O O . GLU A 1 150 ? -4.133 13.310 14.599 1.00 93.94 150 GLU A O 1
ATOM 1189 N N . LEU A 1 151 ? -4.828 11.341 13.770 1.00 92.50 151 LEU A N 1
ATOM 1190 C CA . LEU A 1 151 ? -5.028 11.804 12.398 1.00 92.50 151 LEU A CA 1
ATOM 1191 C C . LEU A 1 151 ? -6.349 12.556 12.181 1.00 92.50 151 LEU A C 1
ATOM 1193 O O . LEU A 1 151 ? -6.607 13.004 11.064 1.00 92.50 151 LEU A O 1
ATOM 1197 N N . LYS A 1 152 ? -7.174 12.729 13.225 1.00 93.19 152 LYS A N 1
ATOM 1198 C CA . LYS A 1 152 ? -8.507 13.360 13.157 1.00 93.19 152 LYS A CA 1
ATOM 1199 C C . LYS A 1 152 ? -9.459 12.664 12.169 1.00 93.19 152 LYS A C 1
ATOM 1201 O O . LYS A 1 152 ? -10.266 13.311 11.508 1.00 93.19 152 LYS A O 1
ATOM 1206 N N . LEU A 1 153 ? -9.367 11.339 12.090 1.00 90.62 153 LEU A N 1
ATOM 1207 C CA . LEU A 1 153 ? -10.165 10.442 11.245 1.00 90.62 153 LEU A CA 1
ATOM 1208 C C . LEU A 1 153 ? -11.204 9.645 12.057 1.00 90.62 153 LEU A C 1
ATOM 1210 O O . LEU A 1 153 ? -11.608 8.551 11.668 1.00 90.62 153 LEU A O 1
ATOM 1214 N N . THR A 1 154 ? -11.638 10.152 13.214 1.00 87.75 154 THR A N 1
ATOM 1215 C CA . THR A 1 154 ? -12.542 9.433 14.134 1.00 87.75 154 THR A CA 1
ATOM 1216 C C . THR A 1 154 ? -13.887 9.068 13.503 1.00 87.75 154 THR A C 1
ATOM 1218 O O . THR A 1 154 ? -14.438 8.014 13.813 1.00 87.75 154 THR A O 1
ATOM 1221 N N . ASN A 1 155 ? -14.357 9.862 12.537 1.00 88.31 155 ASN A N 1
ATOM 1222 C CA . ASN A 1 155 ? -15.557 9.589 11.744 1.00 88.31 155 ASN A CA 1
ATOM 1223 C C . ASN A 1 155 ? -15.541 8.198 11.077 1.00 88.31 155 ASN A C 1
ATOM 1225 O O . ASN A 1 155 ? -16.581 7.545 10.994 1.00 88.31 155 ASN A O 1
ATOM 1229 N N . TYR A 1 156 ? -14.373 7.711 10.646 1.00 87.25 156 TYR A N 1
ATOM 1230 C CA . TYR A 1 156 ? -14.228 6.374 10.066 1.00 87.25 156 TYR A CA 1
ATOM 1231 C C . TYR A 1 156 ? -14.446 5.262 11.096 1.00 87.25 156 TYR A C 1
ATOM 1233 O O . TYR A 1 156 ? -15.087 4.250 10.801 1.00 87.25 156 TYR A O 1
ATOM 1241 N N . ILE A 1 157 ? -13.938 5.459 12.314 1.00 86.44 157 ILE A N 1
ATOM 1242 C CA . ILE A 1 157 ? -14.096 4.508 13.419 1.00 86.44 157 ILE A CA 1
ATOM 1243 C C . ILE A 1 157 ? -15.561 4.451 13.852 1.00 86.44 157 ILE A C 1
ATOM 1245 O O . ILE A 1 157 ? -16.103 3.360 14.039 1.00 86.44 157 ILE A O 1
ATOM 1249 N N . ASP A 1 158 ? -16.221 5.605 13.955 1.00 86.19 158 ASP A N 1
ATOM 1250 C CA . ASP A 1 158 ? -17.632 5.688 14.333 1.00 86.19 158 ASP A CA 1
ATOM 1251 C C . ASP A 1 158 ? -18.538 5.021 13.290 1.00 86.19 158 ASP A C 1
ATOM 1253 O O . ASP A 1 158 ? -19.403 4.218 13.644 1.00 86.19 158 ASP A O 1
ATOM 1257 N N . ALA A 1 159 ? -18.289 5.251 11.996 1.00 82.38 159 ALA A N 1
ATOM 1258 C CA . ALA A 1 159 ? -19.022 4.585 10.919 1.00 82.38 159 ALA A CA 1
ATOM 1259 C C . ALA A 1 159 ? -18.883 3.051 10.979 1.00 82.38 159 ALA A C 1
ATOM 1261 O O . ALA A 1 159 ? -19.869 2.322 10.821 1.00 82.38 159 ALA A O 1
ATOM 1262 N N . ARG A 1 160 ? -17.674 2.543 11.257 1.00 83.94 160 ARG A N 1
ATOM 1263 C CA . ARG A 1 160 ? -17.428 1.099 11.419 1.00 83.94 160 ARG A CA 1
ATOM 1264 C C . ARG A 1 160 ? -18.092 0.528 12.665 1.00 83.94 160 ARG A C 1
ATOM 1266 O O . ARG A 1 160 ? -18.661 -0.559 12.586 1.00 83.94 160 ARG A O 1
ATOM 1273 N N . ARG A 1 161 ? -18.098 1.269 13.776 1.00 83.62 161 ARG A N 1
ATOM 1274 C CA . ARG A 1 161 ? -18.806 0.881 15.004 1.00 83.62 161 ARG A CA 1
ATOM 1275 C C . ARG A 1 161 ? -20.299 0.704 14.742 1.00 83.62 161 ARG A C 1
A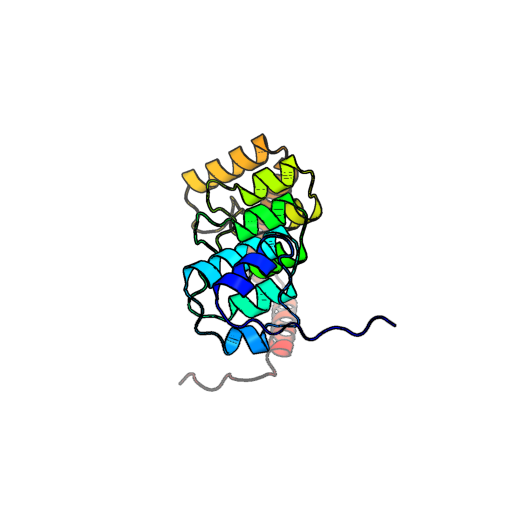TOM 1277 O O . ARG A 1 161 ? -20.856 -0.331 15.093 1.00 83.62 161 ARG A O 1
ATOM 1284 N N . THR A 1 162 ? -20.936 1.671 14.083 1.00 82.62 162 THR A N 1
ATOM 1285 C CA . THR A 1 162 ? -22.364 1.593 13.740 1.00 82.62 162 THR A CA 1
ATOM 1286 C C . THR A 1 162 ? -22.656 0.389 12.849 1.00 82.62 162 THR A C 1
ATOM 1288 O O . THR A 1 162 ? -23.600 -0.355 13.110 1.00 82.62 162 THR A O 1
ATOM 1291 N N . LYS A 1 163 ? -21.812 0.134 11.840 1.00 80.25 163 LYS A N 1
ATOM 1292 C CA . LYS A 1 163 ? -21.939 -1.041 10.967 1.00 80.25 163 LYS A CA 1
ATOM 1293 C C . LYS A 1 163 ? -21.790 -2.360 11.736 1.00 80.25 163 LYS A C 1
ATOM 1295 O O . LYS A 1 163 ? -22.551 -3.290 11.482 1.00 80.25 163 LYS A O 1
ATOM 1300 N N . ALA A 1 164 ? -20.840 -2.445 12.666 1.00 76.06 164 ALA A N 1
ATOM 1301 C CA . ALA A 1 164 ? -20.643 -3.623 13.507 1.00 76.06 164 ALA A CA 1
ATOM 1302 C C . ALA A 1 164 ? -21.845 -3.866 14.434 1.00 76.06 164 ALA A C 1
ATOM 1304 O O . ALA A 1 164 ? -22.329 -4.992 14.511 1.00 76.06 164 ALA A O 1
ATOM 1305 N N . ASN A 1 165 ? -22.377 -2.812 15.060 1.00 76.12 165 ASN A N 1
ATOM 1306 C CA . ASN A 1 165 ? -23.569 -2.893 15.907 1.00 76.12 165 ASN A CA 1
ATOM 1307 C C . ASN A 1 165 ? -24.803 -3.344 15.114 1.00 76.12 165 ASN A C 1
ATOM 1309 O O . ASN A 1 165 ? -25.533 -4.215 15.572 1.00 76.12 165 ASN A O 1
ATOM 1313 N N . LEU A 1 166 ? -25.009 -2.805 13.907 1.00 73.06 166 LEU A N 1
ATOM 1314 C CA . LEU A 1 166 ? -26.081 -3.248 13.009 1.00 73.06 166 LEU A CA 1
ATOM 1315 C C . LEU A 1 166 ? -25.904 -4.719 12.620 1.00 73.06 166 LEU A C 1
ATOM 1317 O O . LEU A 1 166 ? -26.853 -5.489 12.706 1.00 73.06 166 LEU A O 1
ATOM 1321 N N . LYS A 1 167 ? -24.687 -5.133 12.241 1.00 72.12 167 LYS A N 1
ATOM 1322 C CA . LYS A 1 167 ? -24.390 -6.537 11.923 1.00 72.12 167 LYS A CA 1
ATOM 1323 C C . LYS A 1 167 ? -24.725 -7.455 13.100 1.00 72.12 167 LYS A C 1
ATOM 1325 O O . LYS A 1 167 ? -25.305 -8.507 12.870 1.00 72.12 167 LYS A O 1
ATOM 1330 N N . PHE A 1 168 ? -24.392 -7.048 14.324 1.00 60.06 168 PHE A N 1
ATOM 1331 C CA . PHE A 1 168 ? -24.712 -7.786 15.546 1.00 60.06 168 PHE A CA 1
ATOM 1332 C C . PHE A 1 168 ? -26.228 -7.867 15.783 1.00 60.06 168 PHE A C 1
ATOM 1334 O O . PHE A 1 168 ? -26.748 -8.958 15.987 1.00 60.06 168 PHE A O 1
ATOM 1341 N N . MET A 1 169 ? -26.950 -6.748 15.638 1.00 58.84 169 MET A N 1
ATOM 1342 C CA . MET A 1 169 ? -28.413 -6.703 15.761 1.00 58.84 169 MET A CA 1
ATOM 1343 C C . MET A 1 169 ? -29.121 -7.621 14.756 1.00 58.84 169 MET A C 1
ATOM 1345 O O . MET A 1 169 ? -30.030 -8.347 15.140 1.00 58.84 169 MET A O 1
ATOM 1349 N N . PHE A 1 170 ? -28.706 -7.633 13.485 1.00 55.59 170 PHE A N 1
ATOM 1350 C CA . PHE A 1 170 ? -29.314 -8.506 12.472 1.00 55.59 170 PHE A CA 1
ATOM 1351 C C . PHE A 1 170 ? -28.914 -9.982 12.625 1.00 55.59 170 PHE A C 1
ATOM 1353 O O . PHE A 1 170 ? -29.706 -10.853 12.274 1.00 55.59 170 PHE A O 1
ATOM 1360 N N . PHE A 1 171 ? -27.723 -10.281 13.158 1.00 53.28 171 PHE A N 1
ATOM 1361 C CA . PHE A 1 171 ? -27.317 -11.662 13.446 1.00 53.28 171 PHE A CA 1
ATOM 1362 C C . PHE A 1 171 ? -28.100 -12.247 14.628 1.00 53.28 171 PHE A C 1
ATOM 1364 O O . PHE A 1 171 ? -28.666 -13.329 14.479 1.00 53.28 171 PHE A O 1
ATOM 1371 N N . GLU A 1 172 ? -28.213 -11.519 15.748 1.00 50.75 172 GLU A N 1
ATOM 1372 C CA . GLU A 1 172 ? -29.022 -11.948 16.906 1.00 50.75 172 GLU A CA 1
ATOM 1373 C C . GLU A 1 172 ? -30.511 -12.069 16.562 1.00 50.75 172 GLU A C 1
ATOM 1375 O O . GLU A 1 172 ? -31.195 -12.982 17.029 1.00 50.75 172 GLU A O 1
ATOM 1380 N N . GLN A 1 173 ? -31.017 -11.184 15.700 1.00 48.62 173 GLN A N 1
ATOM 1381 C CA . GLN A 1 173 ? -32.394 -11.260 15.229 1.00 48.62 173 GLN A CA 1
ATOM 1382 C C . GLN A 1 173 ? -32.636 -12.408 14.238 1.00 48.62 173 GLN A C 1
ATOM 1384 O O . GLN A 1 173 ? -33.773 -12.839 14.112 1.00 48.62 173 GLN A O 1
ATOM 1389 N N . SER A 1 174 ? -31.630 -12.952 13.545 1.00 45.81 174 SER A N 1
ATOM 1390 C CA . SER A 1 174 ? -31.870 -14.039 12.577 1.00 45.81 174 SER A CA 1
ATOM 1391 C C . SER A 1 174 ? -32.216 -15.380 13.240 1.00 45.81 174 SER A C 1
ATOM 1393 O O . SER A 1 174 ? -33.074 -16.097 12.727 1.00 45.81 174 SER A O 1
ATOM 1395 N N . GLU A 1 175 ? -31.644 -15.680 14.413 1.00 49.22 175 GLU A N 1
ATOM 1396 C CA . GLU A 1 175 ? -31.985 -16.890 15.179 1.00 49.22 175 GLU A CA 1
ATOM 1397 C C . GLU A 1 175 ? -33.333 -16.758 15.908 1.00 49.22 175 GLU A C 1
ATOM 1399 O O . GLU A 1 175 ? -34.035 -17.746 16.084 1.00 49.22 175 GLU A O 1
ATOM 1404 N N . THR A 1 176 ? -33.759 -15.539 16.260 1.00 51.41 176 THR A N 1
ATOM 1405 C CA . THR A 1 176 ? -35.049 -15.302 16.938 1.00 51.41 176 THR A CA 1
ATOM 1406 C C . THR A 1 176 ? -36.213 -15.035 15.978 1.00 51.41 176 THR A C 1
ATOM 1408 O O . THR A 1 176 ? -37.328 -15.488 16.226 1.00 51.41 176 THR A O 1
ATOM 1411 N N . ILE A 1 177 ? -35.999 -14.338 14.858 1.00 49.16 177 ILE A N 1
ATOM 1412 C CA . ILE A 1 177 ? -37.067 -14.010 13.897 1.00 49.16 177 ILE A CA 1
ATOM 1413 C C . ILE A 1 177 ? -37.537 -15.260 13.149 1.00 49.16 177 ILE A C 1
ATOM 1415 O O . ILE A 1 177 ? -38.740 -15.411 12.938 1.00 49.16 177 ILE A O 1
ATOM 1419 N N . LEU A 1 178 ? -36.639 -16.190 12.795 1.00 47.84 178 LEU A N 1
ATOM 1420 C CA . LEU A 1 178 ? -37.046 -17.440 12.147 1.00 47.84 178 LEU A CA 1
ATOM 1421 C C . LEU A 1 178 ? -37.976 -18.277 13.023 1.00 47.84 178 LEU A C 1
ATOM 1423 O O . LEU A 1 178 ? -38.816 -18.976 12.468 1.00 47.84 178 LEU A O 1
ATOM 1427 N N . ASP A 1 179 ? -37.900 -18.177 14.350 1.00 51.75 179 ASP A N 1
ATOM 1428 C CA . ASP A 1 179 ? -38.795 -18.893 15.261 1.00 51.75 179 ASP A CA 1
ATOM 1429 C C . ASP A 1 179 ? -40.150 -18.202 15.452 1.00 51.75 179 ASP A C 1
ATOM 1431 O O . ASP A 1 179 ? -41.165 -18.890 15.578 1.00 51.75 179 ASP A O 1
ATOM 1435 N N . ILE A 1 180 ? -40.193 -16.869 15.365 1.00 54.50 180 ILE A N 1
ATOM 1436 C CA . ILE A 1 180 ? -41.401 -16.051 15.581 1.00 54.50 180 ILE A CA 1
ATOM 1437 C C . ILE A 1 180 ? -42.238 -15.887 14.295 1.00 54.50 180 ILE A C 1
ATOM 1439 O O . ILE A 1 180 ? -43.426 -15.567 14.360 1.00 54.50 180 ILE A O 1
ATOM 1443 N N . LEU A 1 181 ? -41.657 -16.120 13.112 1.00 51.41 181 LEU A N 1
ATOM 1444 C CA . LEU A 1 181 ? -42.377 -15.987 11.843 1.00 51.41 181 LEU A CA 1
ATOM 1445 C C . LEU A 1 181 ? -43.513 -17.028 11.698 1.00 51.41 181 LEU A C 1
ATOM 1447 O O . LEU A 1 181 ? -43.304 -18.211 11.980 1.00 51.41 181 LEU A O 1
ATOM 1451 N N . PRO A 1 182 ? -44.702 -16.635 11.197 1.00 59.34 182 PRO A N 1
ATOM 1452 C CA . PRO A 1 182 ? -45.760 -17.572 10.818 1.00 59.34 182 PRO A CA 1
ATOM 1453 C C . PRO A 1 182 ? -45.251 -18.598 9.798 1.00 59.34 182 PRO A C 1
ATOM 1455 O O . PRO A 1 182 ? -44.415 -18.270 8.948 1.00 59.34 182 PRO A O 1
ATOM 1458 N N . ARG A 1 183 ? -45.741 -19.845 9.867 1.00 60.25 183 ARG A N 1
ATOM 1459 C CA . ARG A 1 183 ? -45.273 -20.950 9.002 1.00 60.25 183 ARG A CA 1
ATOM 1460 C C . ARG A 1 183 ? -45.354 -20.595 7.516 1.00 60.25 183 ARG A C 1
ATOM 1462 O O . ARG A 1 183 ? -44.464 -20.977 6.762 1.00 60.25 183 ARG A O 1
ATOM 1469 N N . GLU A 1 184 ? -46.360 -19.819 7.125 1.00 59.00 184 GLU A N 1
ATOM 1470 C CA . GLU A 1 184 ? -46.590 -19.389 5.746 1.00 59.00 184 GLU A CA 1
ATOM 1471 C C . GLU A 1 184 ? -45.450 -18.498 5.223 1.00 59.00 184 GLU A C 1
ATOM 1473 O O . GLU A 1 184 ? -45.017 -18.637 4.081 1.00 59.00 184 GLU A O 1
ATOM 1478 N N . LEU A 1 185 ? -44.895 -17.631 6.076 1.00 53.88 185 LEU A N 1
ATOM 1479 C CA . LEU A 1 185 ? -43.768 -16.756 5.737 1.00 53.88 185 LEU A CA 1
ATOM 1480 C C . LEU A 1 185 ? -42.437 -17.515 5.718 1.00 53.88 185 LEU A C 1
ATOM 1482 O O . LEU A 1 185 ? -41.600 -17.244 4.859 1.00 53.88 185 LEU A O 1
ATOM 1486 N N . LYS A 1 186 ? -42.256 -18.509 6.604 1.00 63.75 186 LYS A N 1
ATOM 1487 C CA . LYS A 1 186 ? -41.080 -19.401 6.564 1.00 63.75 186 LYS A CA 1
ATOM 1488 C C . LYS A 1 186 ? -41.027 -20.179 5.249 1.00 63.75 186 LYS A C 1
ATOM 1490 O O . LYS A 1 186 ? -39.964 -20.297 4.647 1.00 63.75 186 LYS A O 1
ATOM 1495 N N . GLN A 1 187 ? -42.179 -20.669 4.795 1.00 56.62 187 GLN A N 1
ATOM 1496 C CA . GLN A 1 187 ? -42.298 -21.410 3.546 1.00 56.62 187 GLN A CA 1
ATOM 1497 C C . GLN A 1 187 ? -42.028 -20.513 2.328 1.00 56.62 187 GLN A C 1
ATOM 1499 O O . GLN A 1 187 ? -41.262 -20.899 1.452 1.00 56.62 187 GLN A O 1
ATOM 1504 N N . HIS A 1 188 ? -42.530 -19.275 2.331 1.00 51.91 188 HIS A N 1
ATOM 1505 C CA . HIS A 1 188 ? -42.294 -18.333 1.236 1.00 51.91 188 HIS A CA 1
ATOM 1506 C C . HIS A 1 188 ? -40.828 -17.870 1.132 1.00 51.91 188 HIS A C 1
ATOM 1508 O O . HIS A 1 188 ? -40.304 -17.726 0.027 1.00 51.91 188 HIS A O 1
ATOM 1514 N N . ILE A 1 189 ? -40.140 -17.690 2.270 1.00 58.31 189 ILE A N 1
ATOM 1515 C CA . ILE A 1 189 ? -38.698 -17.381 2.325 1.00 58.31 189 ILE A CA 1
ATOM 1516 C C . ILE A 1 189 ? -37.861 -18.588 1.871 1.00 58.31 189 ILE A C 1
ATOM 1518 O O . ILE A 1 189 ? -36.885 -18.415 1.146 1.00 58.31 189 ILE A O 1
ATOM 1522 N N . ALA A 1 190 ? -38.247 -19.813 2.246 1.00 54.19 190 ALA A N 1
ATOM 1523 C CA . ALA A 1 190 ? -37.583 -21.030 1.778 1.00 54.19 190 ALA A CA 1
ATOM 1524 C C . ALA A 1 190 ? -37.751 -21.225 0.260 1.00 54.19 190 ALA A C 1
ATOM 1526 O O . ALA A 1 190 ? -36.784 -21.535 -0.426 1.00 54.19 190 ALA A O 1
ATOM 1527 N N . GLU A 1 191 ? -38.940 -20.970 -0.285 1.00 49.00 191 GLU A N 1
ATOM 1528 C CA . GLU A 1 191 ? -39.221 -21.053 -1.724 1.00 49.00 191 GLU A CA 1
ATOM 1529 C C . GLU A 1 191 ? -38.475 -19.971 -2.528 1.00 49.00 191 GLU A C 1
ATOM 1531 O O . GLU A 1 191 ? -37.956 -20.252 -3.608 1.00 49.00 191 GLU A O 1
ATOM 1536 N N . THR A 1 192 ? -38.328 -18.756 -1.986 1.00 52.09 192 THR A N 1
ATOM 1537 C CA . THR A 1 192 ? -37.523 -17.693 -2.623 1.00 52.09 192 THR A CA 1
ATOM 1538 C C . THR A 1 192 ? -36.016 -17.912 -2.490 1.00 52.09 192 THR A C 1
ATOM 1540 O O . THR A 1 192 ? -35.279 -17.555 -3.406 1.00 52.09 192 THR A O 1
ATOM 1543 N N . ALA A 1 193 ? -35.543 -18.541 -1.410 1.00 45.41 193 ALA A N 1
ATOM 1544 C CA . ALA A 1 193 ? -34.143 -18.941 -1.265 1.00 45.41 193 ALA A CA 1
ATOM 1545 C C . ALA A 1 193 ? -33.779 -20.128 -2.179 1.00 45.41 193 ALA A C 1
ATOM 1547 O O . ALA A 1 193 ? -32.692 -20.141 -2.757 1.00 45.41 193 ALA A O 1
ATOM 1548 N N . VAL A 1 194 ? -34.698 -21.080 -2.381 1.00 43.56 194 VAL A N 1
ATOM 1549 C CA . VAL A 1 194 ? -34.549 -22.181 -3.355 1.00 43.56 194 VAL A CA 1
ATOM 1550 C C . VAL A 1 194 ? -34.589 -21.658 -4.797 1.00 43.56 194 VAL A C 1
ATOM 1552 O O . VAL A 1 194 ? -33.861 -22.162 -5.649 1.00 43.56 194 VAL A O 1
ATOM 1555 N N . GLY A 1 195 ? -35.310 -20.563 -5.062 1.00 39.88 195 GLY A N 1
ATOM 1556 C CA . GLY A 1 195 ? -35.269 -19.847 -6.344 1.00 39.88 195 GLY A CA 1
ATOM 1557 C C . GLY A 1 195 ? -33.915 -19.207 -6.699 1.00 39.88 195 GLY A C 1
ATOM 1558 O O . GLY A 1 195 ? -33.740 -18.758 -7.829 1.00 39.88 195 GLY A O 1
ATOM 1559 N N . ILE A 1 196 ? -32.949 -19.176 -5.770 1.00 42.16 196 ILE A N 1
ATOM 1560 C CA . ILE A 1 196 ? -31.565 -18.731 -6.021 1.00 42.16 196 ILE A CA 1
ATOM 1561 C C . ILE A 1 196 ? -30.607 -19.935 -6.175 1.00 42.16 196 ILE A C 1
ATOM 1563 O O . ILE A 1 196 ? -29.472 -19.756 -6.611 1.00 42.16 196 ILE A O 1
ATOM 1567 N N . SER A 1 197 ? -31.047 -21.174 -5.900 1.00 41.41 197 SER A N 1
ATOM 1568 C CA . SER A 1 197 ? -30.211 -22.381 -6.025 1.00 41.41 197 SER A CA 1
ATOM 1569 C C . SER A 1 197 ? -30.542 -23.300 -7.206 1.00 41.41 197 SER A C 1
AT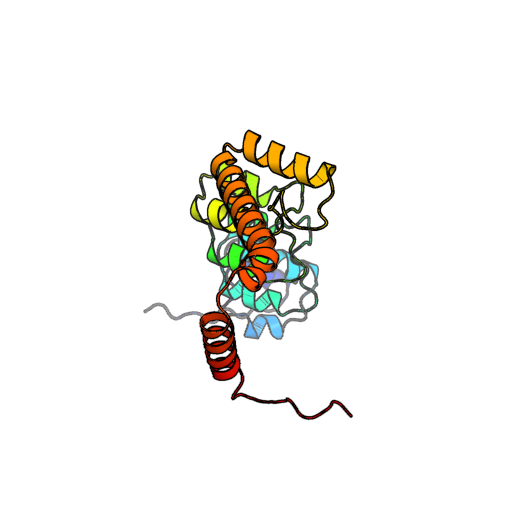OM 1571 O O . SER A 1 197 ? -29.948 -24.375 -7.298 1.00 41.41 197 SER A O 1
ATOM 1573 N N . ASP A 1 198 ? -31.401 -22.899 -8.147 1.00 39.28 198 ASP A N 1
ATOM 1574 C CA . ASP A 1 198 ? -31.464 -23.549 -9.469 1.00 39.28 198 ASP A CA 1
ATOM 1575 C C . ASP A 1 198 ? -30.261 -23.109 -10.319 1.00 39.28 198 ASP A C 1
ATOM 1577 O O . ASP A 1 198 ? -30.329 -22.324 -11.262 1.00 39.28 198 ASP A O 1
ATOM 1581 N N . GLY A 1 199 ? -29.104 -23.608 -9.895 1.00 43.03 199 GLY A N 1
ATOM 1582 C CA . GLY A 1 199 ? -27.793 -23.293 -10.434 1.00 43.03 199 GLY A CA 1
ATOM 1583 C C . GLY A 1 199 ? -26.698 -24.217 -9.906 1.00 43.03 199 GLY A C 1
ATOM 1584 O O . GLY A 1 199 ? -25.570 -23.775 -9.737 1.00 43.03 199 GLY A O 1
ATOM 1585 N N . GLY A 1 200 ? -27.018 -25.493 -9.662 1.00 40.72 200 GLY A N 1
ATOM 1586 C CA . GLY A 1 200 ? -26.026 -26.569 -9.608 1.00 40.72 200 GLY A CA 1
ATOM 1587 C C . GLY A 1 200 ? -25.635 -27.080 -8.218 1.00 40.72 200 GLY A C 1
ATOM 1588 O O . GLY A 1 200 ? -25.151 -26.344 -7.368 1.00 40.72 200 GLY A O 1
ATOM 1589 N N . LEU A 1 201 ? -25.728 -28.411 -8.098 1.00 38.88 201 LEU A N 1
ATOM 1590 C CA . LEU A 1 201 ? -25.062 -29.293 -7.127 1.00 38.88 201 LEU A CA 1
ATOM 1591 C C . LEU A 1 201 ? -25.707 -29.450 -5.739 1.00 38.88 201 LEU A C 1
ATOM 1593 O O . LEU A 1 201 ? -25.069 -29.252 -4.711 1.00 38.88 201 LEU A O 1
ATOM 1597 N N . ILE A 1 202 ? -26.910 -30.034 -5.713 1.00 39.06 202 ILE A N 1
ATOM 1598 C CA . ILE A 1 202 ? -27.242 -31.037 -4.686 1.00 39.06 202 ILE A CA 1
ATOM 1599 C C . ILE A 1 202 ? -27.232 -32.414 -5.356 1.00 39.06 202 ILE A C 1
ATOM 1601 O O . ILE A 1 202 ? -28.258 -32.985 -5.711 1.00 39.06 202 ILE A O 1
ATOM 1605 N N . SER A 1 203 ? -26.032 -32.950 -5.559 1.00 41.91 203 SER A N 1
ATOM 1606 C CA . SER A 1 203 ? -25.833 -34.372 -5.832 1.00 41.91 203 SER A CA 1
ATOM 1607 C C . SER A 1 203 ? -24.529 -34.823 -5.185 1.00 41.91 203 SER A C 1
ATOM 1609 O O . SER A 1 203 ? -23.516 -34.938 -5.868 1.00 41.91 203 SER A O 1
ATOM 1611 N N . SER A 1 204 ? -24.539 -35.009 -3.863 1.00 37.50 204 SER A N 1
ATOM 1612 C CA . SER A 1 204 ? -23.712 -35.992 -3.134 1.00 37.50 204 SER A CA 1
ATOM 1613 C C . SER A 1 204 ? -23.940 -35.862 -1.628 1.00 37.50 204 SER A C 1
ATOM 1615 O O . SER A 1 204 ? -23.126 -35.285 -0.919 1.00 37.50 204 SER A O 1
ATOM 1617 N N . LEU A 1 205 ? -25.053 -36.416 -1.146 1.00 32.88 205 LEU A N 1
ATOM 1618 C CA . LEU A 1 205 ? -25.171 -36.925 0.222 1.00 32.88 205 LEU A CA 1
ATOM 1619 C C . LEU A 1 205 ? -25.965 -38.239 0.164 1.00 32.88 205 LEU A C 1
ATOM 1621 O O . LEU A 1 205 ? -27.188 -38.264 0.299 1.00 32.88 205 LEU A O 1
ATOM 1625 N N . LYS A 1 206 ? -25.241 -39.324 -0.118 1.00 41.59 206 LYS A N 1
ATOM 1626 C CA . LYS A 1 206 ? -25.462 -40.635 0.495 1.00 41.59 206 LYS A CA 1
ATOM 1627 C C . LYS A 1 206 ? -24.239 -40.933 1.345 1.00 41.59 206 LYS A C 1
ATOM 1629 O O . LYS A 1 206 ? -23.139 -40.548 0.888 1.00 41.59 206 LYS A O 1
#

Sequence (206 aa):
MQAKQELTFKDEQELYNYILPHGDVTAKVTLINSLNLSTKIINDTFHLAAFYGHLPTVQAFAQIPEVDPNTNGCFAIKFAATKGYLDIVQFLCTMPKVDPTAMNHLALKKAVEFKRHKIVDFLASQACYDPFAPGISKEKKQEIITLFSELKLTNYIDARRTKANLKFMFFEQSETILDILPRELKQHIAETAVGISDGGLISSLK

Organism: NCBI:txid1212491

Radius of gyration: 24.64 Å; chains: 1; bounding box: 70×57×58 Å

Secondary structure (DSSP, 8-state):
----------SHHHHHHHHHHH---GGGHHHHTTS---HHHHHHHHHHHHHHT-HHHHHHHHTSTT--TTHHHHHHHHHHHHHT-HHHHHHHHHSTT--TTHHHHHHHHHHHHTT-HHHHHHHHTSGGG-TT-TT--HHHHHHHHHHHHHTT-HHHHHHHHHHHHHHHHHHHHHHHHHHHS-HHHHHHHHHHHHTT--SS------